Protein AF-A0A016SZM0-F1 (afdb_monomer_lite)

Radius of gyration: 26.2 Å; chains: 1; bounding box: 52×55×82 Å

Foldseek 3Di:
DVVVVVVVVVVVLVVDAPCVVCLVVVCVVCPVVRSVVVVVVVVVVVVVVVVVVVVLQVVVVVVVVVVVVVVVVVVVVPDDDDDDDDDDDDDDDDDDDDDDDDDDDDDDDDDDDDDDPDPDPSDDPLSSQLVSQCPDPDPVSPVCSVVSSVVRVVVVVVVVVVVLVVVLVVVLVVVVVVCCVPPVDPDDSVVSSVVCVVVSVVVVPPPPPVVVRVVSVVSSVVSVVVVVVVVVVVVVVD

Structure (mmCIF, N/CA/C/O backbone):
data_AF-A0A016SZM0-F1
#
_entry.id   AF-A0A016SZM0-F1
#
loop_
_atom_site.group_PDB
_atom_site.id
_atom_site.type_symbol
_atom_site.label_atom_id
_atom_site.label_alt_id
_atom_site.label_comp_id
_atom_site.label_asym_id
_atom_site.label_entity_id
_atom_site.label_seq_id
_atom_site.pdbx_PDB_ins_code
_atom_site.Cartn_x
_atom_site.Cartn_y
_atom_site.Cartn_z
_atom_site.occupancy
_atom_site.B_iso_or_equiv
_atom_site.auth_seq_id
_atom_site.auth_comp_id
_atom_site.auth_asym_id
_atom_site.auth_atom_id
_atom_site.pdbx_PDB_model_num
ATOM 1 N N . MET A 1 1 ? -21.924 21.860 -0.839 1.00 52.62 1 MET A N 1
ATOM 2 C CA . MET A 1 1 ? -21.659 20.800 -1.840 1.00 52.62 1 MET A CA 1
ATOM 3 C C . MET A 1 1 ? -20.209 20.790 -2.340 1.00 52.62 1 MET A C 1
ATOM 5 O O . MET A 1 1 ? -19.621 19.722 -2.401 1.00 52.62 1 MET A O 1
ATOM 9 N N . ILE A 1 2 ? -19.589 21.954 -2.585 1.00 56.53 2 ILE A N 1
ATOM 10 C CA . ILE A 1 2 ? -18.231 22.098 -3.159 1.00 56.53 2 ILE A CA 1
ATOM 11 C C . ILE A 1 2 ? -17.111 21.430 -2.325 1.00 56.53 2 ILE A C 1
ATOM 13 O O . ILE A 1 2 ? -16.201 20.837 -2.890 1.00 56.53 2 ILE A O 1
ATOM 17 N N . ARG A 1 3 ? -17.196 21.420 -0.984 1.00 72.56 3 ARG A N 1
ATOM 18 C CA . ARG A 1 3 ? -16.183 20.786 -0.106 1.00 72.56 3 ARG A CA 1
ATOM 19 C C . ARG A 1 3 ? -16.090 19.258 -0.264 1.00 72.56 3 ARG A C 1
ATOM 21 O O . ARG A 1 3 ? -15.047 18.686 0.035 1.00 72.56 3 ARG A O 1
ATOM 28 N N . SER A 1 4 ? -17.158 18.606 -0.735 1.00 77.50 4 SER A N 1
ATOM 29 C CA . SER A 1 4 ? -17.208 17.144 -0.866 1.00 77.50 4 SER A CA 1
ATOM 30 C C . SER A 1 4 ? -16.345 16.642 -2.022 1.00 77.50 4 SER A C 1
ATOM 32 O O . SER A 1 4 ? -15.670 15.630 -1.875 1.00 77.50 4 SER A O 1
ATOM 34 N N . SER A 1 5 ? -16.313 17.359 -3.149 1.00 78.44 5 SER A N 1
ATOM 35 C CA . SER A 1 5 ? -15.559 16.930 -4.334 1.00 78.44 5 SER A CA 1
ATOM 36 C C . SER A 1 5 ? -14.048 16.941 -4.095 1.00 78.44 5 SER A C 1
ATOM 38 O O . SER A 1 5 ? -13.366 15.998 -4.482 1.00 78.44 5 SER A O 1
ATOM 40 N N . TYR A 1 6 ? -13.524 17.947 -3.385 1.00 80.31 6 TYR A N 1
ATOM 41 C CA . TYR A 1 6 ? -12.102 17.996 -3.017 1.00 80.31 6 TYR A CA 1
ATOM 42 C C . TYR A 1 6 ? -11.708 16.866 -2.061 1.00 80.31 6 TYR A C 1
ATOM 44 O O . TYR A 1 6 ? -10.639 16.282 -2.213 1.00 80.31 6 TYR A O 1
ATOM 52 N N . ALA A 1 7 ? -12.580 16.523 -1.106 1.00 79.06 7 ALA A N 1
ATOM 53 C CA . ALA A 1 7 ? -12.348 15.405 -0.195 1.00 79.06 7 ALA A CA 1
ATOM 54 C C . ALA A 1 7 ? -12.321 14.062 -0.942 1.00 79.06 7 ALA A C 1
ATOM 56 O O . ALA A 1 7 ? -11.439 13.245 -0.692 1.00 79.06 7 ALA A O 1
ATOM 57 N N . LEU A 1 8 ? -13.237 13.861 -1.897 1.00 76.06 8 LEU A N 1
ATOM 58 C CA . LEU A 1 8 ? -13.254 12.669 -2.747 1.00 76.06 8 LEU A CA 1
ATOM 59 C C . LEU A 1 8 ? -12.009 12.583 -3.633 1.00 76.06 8 LEU A C 1
ATOM 61 O O . LEU A 1 8 ? -11.395 11.525 -3.706 1.00 76.06 8 LEU A O 1
ATOM 65 N N . PHE A 1 9 ? -11.591 13.686 -4.256 1.00 79.81 9 PHE A N 1
ATOM 66 C CA . PHE A 1 9 ? -10.389 13.711 -5.091 1.00 79.81 9 PHE A CA 1
ATOM 67 C C . PHE A 1 9 ? -9.124 13.402 -4.281 1.00 79.81 9 PHE A C 1
ATOM 69 O O . PHE A 1 9 ? -8.273 12.626 -4.713 1.00 79.81 9 PHE A O 1
ATOM 76 N N . ASN A 1 10 ? -9.025 13.957 -3.070 1.00 71.31 10 ASN A N 1
ATOM 77 C CA . ASN A 1 10 ? -7.920 13.663 -2.164 1.00 71.31 10 ASN A CA 1
ATOM 78 C C . ASN A 1 10 ? -7.927 12.195 -1.706 1.00 71.31 10 ASN A C 1
ATOM 80 O O . ASN A 1 10 ? -6.876 11.568 -1.627 1.00 71.31 10 ASN A O 1
ATOM 84 N N . LEU A 1 11 ? -9.1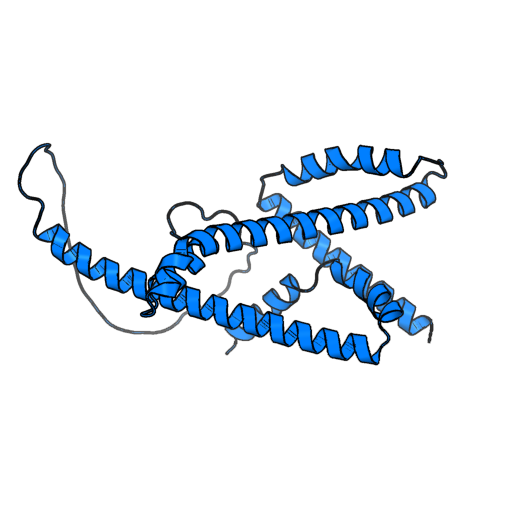10 11.622 -1.469 1.00 71.19 11 LEU A N 1
ATOM 85 C CA . LEU A 1 11 ? -9.263 10.213 -1.109 1.00 71.19 11 LEU A CA 1
ATOM 86 C C . LEU A 1 11 ? -8.888 9.279 -2.268 1.00 71.19 11 LEU A C 1
ATOM 88 O O . LEU A 1 11 ? -8.189 8.295 -2.052 1.00 71.19 11 LEU A O 1
ATOM 92 N N . ILE A 1 12 ? -9.277 9.609 -3.503 1.00 71.69 12 ILE A N 1
ATOM 93 C CA . ILE A 1 12 ? -8.869 8.867 -4.706 1.00 71.69 12 ILE A CA 1
ATOM 94 C C . ILE A 1 12 ? -7.346 8.906 -4.860 1.00 71.69 12 ILE A C 1
ATOM 96 O O . ILE A 1 12 ? -6.728 7.874 -5.115 1.00 71.69 12 ILE A O 1
ATOM 100 N N . LYS A 1 13 ? -6.722 10.069 -4.641 1.00 66.81 13 LYS A N 1
ATOM 101 C CA . LYS A 1 13 ? -5.262 10.211 -4.677 1.00 66.81 13 LYS A CA 1
ATOM 102 C C . LYS A 1 13 ? -4.564 9.381 -3.596 1.00 66.81 13 LYS A C 1
ATOM 104 O O . LYS A 1 13 ? -3.525 8.796 -3.868 1.00 66.81 13 LYS A O 1
ATOM 109 N N . ALA A 1 14 ? -5.146 9.291 -2.402 1.00 66.62 14 ALA A N 1
ATOM 110 C CA . ALA A 1 14 ? -4.630 8.436 -1.335 1.00 66.62 14 ALA A CA 1
ATOM 111 C C . ALA A 1 14 ? -4.758 6.931 -1.654 1.00 66.62 14 ALA A C 1
ATOM 113 O O . ALA A 1 14 ? -3.986 6.130 -1.135 1.00 66.62 14 ALA A O 1
ATOM 114 N N . MET A 1 15 ? -5.718 6.540 -2.501 1.00 72.00 15 MET A N 1
ATOM 115 C CA . MET A 1 15 ? -5.944 5.145 -2.903 1.00 72.00 15 MET A CA 1
ATOM 116 C C . MET A 1 15 ? -5.107 4.729 -4.126 1.00 72.00 15 MET A C 1
ATOM 118 O O . MET A 1 15 ? -4.669 3.582 -4.209 1.00 72.00 15 MET A O 1
ATOM 122 N N . CYS A 1 16 ? -4.858 5.644 -5.069 1.00 71.12 16 CYS A N 1
ATOM 123 C CA . CYS A 1 16 ? -4.033 5.403 -6.258 1.00 71.12 16 CYS A CA 1
ATOM 124 C C . CYS A 1 16 ? -2.535 5.551 -5.944 1.00 71.12 16 CYS A C 1
ATOM 126 O O . CYS A 1 16 ? -1.932 6.590 -6.199 1.00 71.12 16 CYS A O 1
ATOM 128 N N . GLY A 1 17 ? -1.933 4.494 -5.396 1.00 71.94 17 GLY A N 1
ATOM 129 C CA . GLY A 1 17 ? -0.481 4.380 -5.209 1.00 71.94 17 GLY A CA 1
ATOM 130 C C . GLY A 1 17 ? 0.205 3.512 -6.271 1.00 71.94 17 GLY A C 1
ATOM 131 O O . GLY A 1 17 ? -0.422 3.027 -7.212 1.00 71.94 17 GLY A O 1
ATOM 132 N N . VAL A 1 18 ? 1.496 3.224 -6.072 1.00 76.56 18 VAL A N 1
ATOM 133 C CA . VAL A 1 18 ? 2.274 2.320 -6.951 1.00 76.56 18 VAL A CA 1
ATOM 134 C C . VAL A 1 18 ? 1.717 0.887 -7.008 1.00 76.56 18 VAL A C 1
ATOM 136 O O . VAL A 1 18 ? 2.034 0.139 -7.926 1.00 76.56 18 VAL A O 1
ATOM 139 N N . GLY A 1 19 ? 0.812 0.514 -6.094 1.00 77.19 19 GLY A N 1
ATOM 140 C CA . GLY A 1 19 ? 0.085 -0.760 -6.141 1.00 77.19 19 GLY A CA 1
ATOM 141 C C . GLY A 1 19 ? -0.755 -0.959 -7.412 1.00 77.19 19 GLY A C 1
ATOM 142 O O . GLY A 1 19 ? -1.053 -2.097 -7.769 1.00 77.19 19 GLY A O 1
ATOM 143 N N . VAL A 1 20 ? -1.078 0.113 -8.147 1.00 83.69 20 VAL A N 1
ATOM 144 C CA . VAL A 1 20 ? -1.780 0.019 -9.437 1.00 83.69 20 VAL A CA 1
ATOM 145 C C . VAL A 1 20 ? -0.970 -0.770 -10.477 1.00 83.69 20 VAL A C 1
ATOM 147 O O . VAL A 1 20 ? -1.562 -1.439 -11.318 1.00 83.69 20 VAL A O 1
ATOM 150 N N . PHE A 1 21 ? 0.365 -0.794 -10.388 1.00 84.56 21 PHE A N 1
ATOM 151 C CA . PHE A 1 21 ? 1.210 -1.571 -11.307 1.00 84.56 21 PHE A CA 1
ATOM 152 C C . PHE A 1 21 ? 1.137 -3.087 -11.086 1.00 84.56 21 PHE A C 1
ATOM 154 O O . PHE A 1 21 ? 1.446 -3.851 -11.998 1.00 84.56 21 PHE A O 1
ATOM 161 N N . ALA A 1 22 ? 0.674 -3.539 -9.918 1.00 84.69 22 ALA A N 1
ATOM 162 C CA . ALA A 1 22 ? 0.449 -4.957 -9.644 1.00 84.69 22 ALA A CA 1
ATOM 163 C C . ALA A 1 22 ? -0.920 -5.455 -10.155 1.00 84.69 22 ALA A C 1
ATOM 165 O O . ALA A 1 22 ? -1.117 -6.660 -10.326 1.00 84.69 22 ALA A O 1
ATOM 166 N N . LEU A 1 23 ? -1.867 -4.547 -10.437 1.00 87.25 23 LEU A N 1
ATOM 167 C CA . LEU A 1 23 ? -3.224 -4.903 -10.877 1.00 87.25 23 LEU A CA 1
ATOM 168 C C . LEU A 1 23 ? -3.269 -5.698 -12.195 1.00 87.25 23 LEU A C 1
ATOM 170 O O . LEU A 1 23 ? -4.007 -6.682 -12.244 1.00 87.25 23 LEU A O 1
ATOM 174 N N . PRO A 1 24 ? -2.497 -5.363 -13.251 1.00 87.00 24 PRO A N 1
ATOM 175 C CA . PRO A 1 24 ? -2.522 -6.129 -14.497 1.00 87.00 24 PRO A CA 1
ATOM 176 C C . PRO A 1 24 ? -2.077 -7.582 -14.303 1.00 87.00 24 PRO A C 1
ATOM 178 O O . PRO A 1 24 ? -2.669 -8.496 -14.877 1.00 87.00 24 PRO A O 1
ATOM 181 N N . VAL A 1 25 ? -1.070 -7.807 -13.452 1.00 86.56 25 VAL A N 1
ATOM 182 C CA . VAL A 1 25 ? -0.585 -9.153 -13.108 1.00 86.56 25 VAL A CA 1
ATOM 183 C C . VAL A 1 25 ? -1.671 -9.928 -12.361 1.00 86.56 25 VAL A C 1
ATOM 185 O O . VAL A 1 25 ? -1.947 -11.081 -12.694 1.00 86.56 25 VAL A O 1
ATOM 188 N N . ALA A 1 26 ? -2.361 -9.274 -11.423 1.00 88.00 26 ALA A N 1
ATOM 189 C CA . ALA A 1 26 ? -3.473 -9.873 -10.694 1.00 88.00 26 ALA A CA 1
ATOM 190 C C . ALA A 1 26 ? -4.655 -10.233 -11.613 1.00 88.00 26 ALA A C 1
ATOM 192 O O . ALA A 1 26 ? -5.226 -11.316 -11.484 1.00 88.00 26 ALA A O 1
ATOM 193 N N . PHE A 1 27 ? -5.018 -9.375 -12.571 1.00 89.62 27 PHE A N 1
ATOM 194 C CA . PHE A 1 27 ? -6.095 -9.654 -13.532 1.00 89.62 27 PHE A CA 1
ATOM 195 C C . PHE A 1 27 ? -5.732 -10.751 -14.528 1.00 89.62 27 PHE A C 1
ATOM 197 O O . PHE A 1 27 ? -6.589 -11.565 -14.874 1.00 89.62 27 PHE A O 1
ATOM 204 N N . LYS A 1 28 ? -4.458 -10.839 -14.923 1.00 90.81 28 LYS A N 1
ATOM 205 C CA . LYS A 1 28 ? -3.967 -11.941 -15.753 1.00 90.81 28 LYS A CA 1
ATOM 206 C C . LYS A 1 28 ? -4.125 -13.297 -15.055 1.00 90.81 28 LYS A C 1
ATOM 208 O O . LYS A 1 28 ? -4.439 -14.276 -15.722 1.00 90.81 28 LYS A O 1
ATOM 213 N N . GLN A 1 29 ? -3.931 -13.356 -13.737 1.00 92.25 29 GLN A N 1
ATOM 214 C CA . GLN A 1 29 ? -4.011 -14.604 -12.970 1.00 92.25 29 GLN A CA 1
ATOM 215 C C . GLN A 1 29 ? -5.426 -14.933 -12.461 1.00 92.25 29 GLN A C 1
ATOM 217 O O . GLN A 1 29 ? -5.780 -16.104 -12.369 1.00 92.25 29 GLN A O 1
ATOM 222 N N . SER A 1 30 ? -6.241 -13.927 -12.131 1.00 91.81 30 SER A N 1
ATOM 223 C CA . SER A 1 30 ? -7.606 -14.121 -11.605 1.00 91.81 30 SER A CA 1
ATOM 224 C C . SER A 1 30 ? -8.674 -14.292 -12.689 1.00 91.81 30 SER A C 1
ATOM 226 O O . SER A 1 30 ? -9.748 -14.818 -12.406 1.00 91.81 30 SER A O 1
ATOM 228 N N . GLY A 1 31 ? -8.390 -13.879 -13.927 1.00 92.69 31 GLY A N 1
ATOM 229 C CA . GLY A 1 31 ? -9.380 -13.795 -14.996 1.00 92.69 31 GLY A CA 1
ATOM 230 C C . GLY A 1 31 ? -10.245 -12.535 -14.877 1.00 92.69 31 GLY A C 1
ATOM 231 O O . GLY A 1 31 ? -10.550 -12.060 -13.783 1.00 92.69 31 GLY A O 1
ATOM 232 N N . LEU A 1 32 ? -10.663 -11.979 -16.019 1.00 90.62 32 LEU A N 1
ATOM 233 C CA . LEU A 1 32 ? -11.300 -10.656 -16.081 1.00 90.62 32 LEU A CA 1
ATOM 234 C C . LEU A 1 32 ? -12.588 -10.570 -15.249 1.00 90.62 32 LEU A C 1
ATOM 236 O O . LEU A 1 32 ? -12.780 -9.620 -14.495 1.00 90.62 32 LEU A O 1
ATOM 240 N N . TRP A 1 33 ? -13.461 -11.575 -15.364 1.00 93.75 33 TRP A N 1
ATOM 241 C CA . TRP A 1 33 ? -14.771 -11.556 -14.709 1.00 93.75 33 TRP A CA 1
ATOM 242 C C . TRP A 1 33 ? -14.645 -11.635 -13.182 1.00 93.75 33 TRP A C 1
ATOM 244 O O . TRP A 1 33 ? -15.235 -10.830 -12.463 1.00 93.75 33 TRP A O 1
ATOM 254 N N . MET A 1 34 ? -13.805 -12.547 -12.683 1.00 92.69 34 MET A N 1
ATOM 255 C CA . MET A 1 34 ? -13.552 -12.690 -11.247 1.00 92.69 34 MET A CA 1
ATOM 256 C C . MET A 1 34 ? -12.783 -11.494 -10.677 1.00 92.69 34 MET A C 1
ATOM 258 O O . MET A 1 34 ? -13.102 -11.043 -9.579 1.00 92.69 34 MET A O 1
ATOM 262 N N . GLY A 1 35 ? -11.825 -10.936 -11.426 1.00 91.50 35 GLY A N 1
ATOM 263 C CA . GLY A 1 35 ? -11.088 -9.734 -11.033 1.00 91.50 35 GLY A CA 1
ATOM 264 C C . GLY A 1 35 ? -11.991 -8.508 -10.863 1.00 91.50 35 GLY A C 1
ATOM 265 O O . GLY A 1 35 ? -11.890 -7.808 -9.854 1.00 91.50 35 GLY A O 1
ATOM 266 N N . VAL A 1 36 ? -12.924 -8.278 -11.796 1.00 92.50 36 VAL A N 1
ATOM 267 C CA . VAL A 1 36 ? -13.891 -7.166 -11.714 1.00 92.50 36 VAL A CA 1
ATOM 268 C C . VAL A 1 36 ? -14.841 -7.347 -10.528 1.00 92.50 36 VAL A C 1
ATOM 270 O O . VAL A 1 36 ? -15.015 -6.416 -9.740 1.00 92.50 36 VAL A O 1
ATOM 273 N N . VAL A 1 37 ? -15.413 -8.543 -10.349 1.00 94.69 37 VAL A N 1
ATOM 274 C CA . VAL A 1 37 ? -16.314 -8.831 -9.219 1.00 94.69 37 VAL A CA 1
ATOM 275 C C . VAL A 1 37 ? -15.594 -8.652 -7.878 1.00 94.69 37 VAL A C 1
ATOM 277 O O . VAL A 1 37 ? -16.129 -8.011 -6.971 1.00 94.69 37 VAL A O 1
ATOM 280 N N . LEU A 1 38 ? -14.360 -9.152 -7.756 1.00 90.75 38 LEU A N 1
ATOM 281 C CA . LEU A 1 38 ? -13.565 -9.028 -6.534 1.00 90.75 38 LEU A CA 1
ATOM 282 C C . LEU A 1 38 ? -13.175 -7.572 -6.245 1.00 90.75 38 LEU A C 1
ATOM 284 O O . LEU A 1 38 ? -13.243 -7.139 -5.095 1.00 90.75 38 LEU A O 1
ATOM 288 N N . SER A 1 39 ? -12.815 -6.800 -7.274 1.00 89.00 39 SER A N 1
ATOM 289 C CA . SER A 1 39 ? -12.489 -5.376 -7.138 1.00 89.00 39 SER A CA 1
ATOM 290 C C . SER A 1 39 ? -13.686 -4.566 -6.626 1.00 89.00 39 SER A C 1
ATOM 292 O O . SER A 1 39 ? -13.545 -3.791 -5.677 1.00 89.00 39 SER A O 1
ATOM 294 N N . LEU A 1 40 ? -14.883 -4.809 -7.174 1.00 91.50 40 LEU A N 1
ATOM 295 C CA . LEU A 1 40 ? -16.116 -4.177 -6.697 1.00 91.50 40 LEU A CA 1
ATOM 296 C C . LEU A 1 40 ? -16.423 -4.559 -5.242 1.00 91.50 40 LEU A C 1
ATOM 298 O O . LEU A 1 40 ? -16.726 -3.684 -4.427 1.00 91.50 40 LEU A O 1
ATOM 302 N N . ALA A 1 41 ? -16.295 -5.841 -4.891 1.00 93.69 41 ALA A N 1
ATOM 303 C CA . ALA A 1 41 ? -16.523 -6.313 -3.527 1.00 93.69 41 ALA A CA 1
ATOM 304 C C . ALA A 1 41 ? -15.549 -5.670 -2.521 1.00 93.69 41 ALA A C 1
ATOM 306 O O . ALA A 1 41 ? -15.981 -5.161 -1.484 1.00 93.69 41 ALA A O 1
ATOM 307 N N . LEU A 1 42 ? -14.250 -5.623 -2.840 1.00 88.44 42 LEU A N 1
ATOM 308 C CA . LEU A 1 42 ? -13.234 -4.970 -2.007 1.00 88.44 42 LEU A CA 1
ATOM 309 C C . LEU A 1 42 ? -13.507 -3.471 -1.839 1.00 88.44 42 LEU A C 1
ATOM 311 O O . LEU A 1 42 ? -13.364 -2.952 -0.731 1.00 88.44 42 LEU A O 1
ATOM 315 N N . GLY A 1 43 ? -13.964 -2.791 -2.894 1.00 87.75 43 GLY A N 1
ATOM 316 C CA . GLY A 1 43 ? -14.368 -1.385 -2.833 1.00 87.75 43 GLY A CA 1
ATOM 317 C C . GLY A 1 43 ? -15.524 -1.145 -1.856 1.00 87.75 43 GLY A C 1
ATOM 318 O O . GLY A 1 43 ? -15.436 -0.265 -0.995 1.00 87.75 43 GLY A O 1
ATOM 319 N N . VAL A 1 44 ? -16.580 -1.965 -1.924 1.00 91.44 44 VAL A N 1
ATOM 320 C CA . VAL A 1 44 ? -17.726 -1.881 -0.999 1.00 91.44 44 VAL A CA 1
ATOM 321 C C . VAL A 1 44 ? -17.295 -2.161 0.443 1.00 91.44 44 VAL A C 1
ATOM 323 O O . VAL A 1 44 ? -17.671 -1.416 1.351 1.00 91.44 44 VAL A O 1
ATOM 326 N N . VAL A 1 45 ? -16.476 -3.193 0.671 1.00 89.88 45 VAL A N 1
ATOM 327 C CA . VAL A 1 45 ? -15.965 -3.545 2.007 1.00 89.88 45 VAL A CA 1
ATOM 328 C C . VAL A 1 45 ? -15.087 -2.428 2.580 1.00 89.88 45 VAL A C 1
ATOM 330 O O . VAL A 1 45 ? -15.261 -2.051 3.743 1.00 89.88 45 VAL A O 1
ATOM 333 N N . HIS A 1 46 ? -14.191 -1.850 1.774 1.00 84.31 46 HIS A N 1
ATOM 334 C CA . HIS A 1 46 ? -13.331 -0.740 2.188 1.00 84.31 46 HIS A CA 1
ATOM 335 C C . HIS A 1 46 ? -14.155 0.498 2.567 1.00 84.31 46 HIS A C 1
ATOM 337 O O . HIS A 1 46 ? -13.980 1.057 3.654 1.00 84.31 46 HIS A O 1
ATOM 343 N N . ALA A 1 47 ? -15.122 0.880 1.727 1.00 84.69 47 ALA A N 1
ATOM 344 C CA . ALA A 1 47 ? -16.025 1.995 2.005 1.00 84.69 47 ALA A CA 1
ATOM 345 C C . ALA A 1 47 ? -16.862 1.752 3.271 1.00 84.69 47 ALA A C 1
ATOM 347 O O . ALA A 1 47 ? -17.001 2.642 4.115 1.00 84.69 47 ALA A O 1
ATOM 348 N N . HIS A 1 48 ? -17.381 0.534 3.452 1.00 90.69 48 HIS A N 1
ATOM 349 C CA . HIS A 1 48 ? -18.142 0.168 4.643 1.00 90.69 48 HIS A CA 1
ATOM 350 C C . HIS A 1 48 ? -17.293 0.266 5.922 1.00 90.69 48 HIS A C 1
ATOM 352 O O . HIS A 1 48 ? -17.761 0.817 6.925 1.00 90.69 48 HIS A O 1
ATOM 358 N N . SER A 1 49 ? -16.040 -0.203 5.882 1.00 85.75 49 SER A N 1
ATOM 359 C CA . SER A 1 49 ? -15.086 -0.070 6.991 1.00 85.75 49 SER A CA 1
ATOM 360 C C . SER A 1 49 ? -14.854 1.399 7.360 1.00 85.75 49 SER A C 1
ATOM 362 O O . SER A 1 49 ? -15.016 1.785 8.522 1.00 85.75 49 SER A O 1
ATOM 364 N N . MET A 1 50 ? -14.598 2.251 6.363 1.00 84.00 50 MET A N 1
ATOM 365 C CA . MET A 1 50 ? -14.369 3.683 6.577 1.00 84.00 50 MET A CA 1
ATOM 366 C C . MET A 1 50 ? -15.587 4.388 7.184 1.00 84.00 50 MET A C 1
ATOM 368 O O . MET A 1 50 ? -15.451 5.157 8.136 1.00 84.00 50 MET A O 1
ATOM 372 N N . ILE A 1 51 ? -16.802 4.075 6.723 1.00 87.50 51 ILE A N 1
ATOM 373 C CA . ILE A 1 51 ? -18.036 4.649 7.283 1.00 87.50 51 ILE A CA 1
ATOM 374 C C . ILE A 1 51 ? -18.218 4.257 8.758 1.00 87.50 51 ILE A C 1
ATOM 376 O O . ILE A 1 51 ? -18.644 5.085 9.569 1.00 87.50 51 ILE A O 1
ATOM 380 N N . LYS A 1 52 ? -17.922 3.003 9.123 1.00 86.31 52 LYS A N 1
ATOM 381 C CA . LYS A 1 52 ? -18.024 2.522 10.511 1.00 86.31 52 LYS A CA 1
ATOM 382 C C . LYS A 1 52 ? -16.993 3.199 11.414 1.00 86.31 52 LYS A C 1
ATOM 384 O O . LYS A 1 52 ? -17.368 3.673 12.486 1.00 86.31 52 LYS A O 1
ATOM 389 N N . LEU A 1 53 ? -15.742 3.304 10.964 1.00 84.31 53 LEU A N 1
ATOM 390 C CA . LEU A 1 53 ? -14.668 3.966 11.709 1.00 84.31 53 LEU A CA 1
ATOM 391 C C . LEU A 1 53 ? -14.970 5.448 11.952 1.00 84.31 53 LEU A C 1
ATOM 393 O O . LEU A 1 53 ? -14.881 5.910 13.090 1.00 84.31 53 LEU A O 1
ATOM 397 N N . VAL A 1 54 ? -15.415 6.178 10.924 1.00 85.56 54 VAL A N 1
ATOM 398 C CA . VAL A 1 54 ? -15.770 7.601 11.057 1.00 85.56 54 VAL A CA 1
ATOM 399 C C . VAL A 1 54 ? -16.924 7.790 12.042 1.00 85.56 54 VAL A C 1
ATOM 401 O O . VAL A 1 54 ? -16.846 8.654 12.914 1.00 85.56 54 VAL A O 1
ATOM 404 N N . LYS A 1 55 ? -17.970 6.957 11.970 1.00 86.69 55 LYS A N 1
ATOM 405 C CA . LYS A 1 55 ? -19.107 7.034 12.904 1.00 86.69 55 LYS A CA 1
ATOM 406 C C . LYS A 1 55 ? -18.696 6.745 14.347 1.00 86.69 55 LYS A C 1
ATOM 408 O O . LYS A 1 55 ? -19.129 7.464 15.246 1.00 86.69 55 LYS A O 1
ATOM 413 N N . CYS A 1 56 ? -17.858 5.733 14.575 1.00 81.94 56 CYS A N 1
ATOM 414 C CA . CYS A 1 56 ? -17.327 5.429 15.906 1.00 81.94 56 CYS A CA 1
ATOM 415 C C . CYS A 1 56 ? -16.477 6.581 16.451 1.00 81.94 56 CYS A C 1
ATOM 417 O O . CYS A 1 56 ? -16.691 7.003 17.587 1.00 81.94 56 CYS A O 1
ATOM 419 N N . SER A 1 57 ? -15.582 7.132 15.629 1.00 82.94 57 SER A N 1
ATOM 420 C CA . SER A 1 57 ? -14.741 8.273 16.000 1.00 82.94 57 SER A CA 1
ATOM 421 C C . SER A 1 57 ? -15.587 9.490 16.383 1.00 82.94 57 SER A C 1
ATOM 423 O O . SER A 1 57 ? -15.435 10.035 17.473 1.00 82.94 57 SER A O 1
ATOM 425 N N . GLN A 1 58 ? -16.577 9.848 15.559 1.00 86.31 58 GLN A N 1
ATOM 426 C CA . GLN A 1 58 ? -17.487 10.966 15.826 1.00 86.31 58 GLN A CA 1
ATOM 427 C C . GLN A 1 58 ? -18.329 10.765 17.088 1.00 86.31 58 GLN A C 1
ATOM 429 O O . GLN A 1 58 ? -18.498 11.699 17.874 1.00 86.31 58 GLN A O 1
ATOM 434 N N . HIS A 1 59 ? -18.873 9.561 17.290 1.00 83.62 59 HIS A N 1
ATOM 435 C CA . HIS A 1 59 ? -19.648 9.245 18.487 1.00 83.62 59 HIS A CA 1
ATOM 436 C C . HIS A 1 59 ? -18.790 9.400 19.744 1.00 83.62 59 HIS A C 1
ATOM 438 O O . HIS A 1 59 ? -19.230 9.972 20.741 1.00 83.62 59 HIS A O 1
ATOM 444 N N . LEU A 1 60 ? -17.536 8.957 19.671 1.00 79.38 60 LEU A N 1
ATOM 445 C CA . LEU A 1 60 ? -16.628 9.037 20.794 1.00 79.38 60 LEU A CA 1
ATOM 446 C C . LEU A 1 60 ? -16.112 10.453 21.059 1.00 79.38 60 LEU A C 1
ATOM 448 O O . LEU A 1 60 ? -16.013 10.853 22.219 1.00 79.38 60 LEU A O 1
ATOM 452 N N . SER A 1 61 ? -15.863 11.241 20.011 1.00 79.19 61 SER A N 1
ATOM 453 C CA . SER A 1 61 ? -15.557 12.668 20.148 1.00 79.19 61 SER A CA 1
ATOM 454 C C . SER A 1 61 ? -16.698 13.421 20.835 1.00 79.19 61 SER A C 1
ATOM 456 O O . SER A 1 61 ? -16.434 14.216 21.734 1.00 79.19 61 SER A O 1
ATOM 458 N N . LYS A 1 62 ? -17.960 13.129 20.483 1.00 82.56 62 LYS A N 1
ATOM 459 C CA . LYS A 1 62 ? -19.137 13.718 21.146 1.00 82.56 62 LYS A CA 1
ATOM 460 C C . LYS A 1 62 ? -19.256 13.285 22.610 1.00 82.56 62 LYS A C 1
ATOM 462 O O . LYS A 1 62 ? -19.475 14.124 23.477 1.00 82.56 62 LYS A O 1
ATOM 467 N N . LYS A 1 63 ? -19.056 11.995 22.907 1.00 77.25 63 LYS A N 1
ATOM 468 C CA . LYS A 1 63 ? -19.120 11.465 24.280 1.00 77.25 63 LYS A CA 1
ATOM 469 C C . LYS A 1 63 ? -18.050 12.085 25.190 1.00 77.25 63 LYS A C 1
ATOM 471 O O . LYS A 1 63 ? -18.346 12.417 26.334 1.00 77.25 63 LYS A O 1
ATOM 476 N N . LYS A 1 64 ? -16.823 12.274 24.687 1.00 71.25 64 LYS A N 1
ATOM 477 C CA . LYS A 1 64 ? -15.748 12.937 25.444 1.00 71.25 64 LYS A CA 1
ATOM 478 C C . LYS A 1 64 ? -16.073 14.392 25.789 1.00 71.25 64 LYS A C 1
ATOM 480 O O . LYS A 1 64 ? -15.747 14.811 26.891 1.00 71.25 64 LYS A O 1
ATOM 485 N N . GLN A 1 65 ? -16.732 15.128 24.891 1.00 71.25 65 GLN A N 1
ATOM 486 C CA . GLN A 1 65 ? -17.145 16.515 25.145 1.00 71.25 65 GLN A CA 1
ATOM 487 C C . GLN A 1 65 ? -18.207 16.589 26.256 1.00 71.25 65 GLN A C 1
ATOM 489 O O . GLN A 1 65 ? -18.000 17.298 27.233 1.00 71.25 65 GLN A O 1
ATOM 494 N N . CYS A 1 66 ? -19.262 15.764 26.204 1.00 63.38 66 CYS A N 1
ATOM 495 C CA . CYS A 1 66 ? -20.289 15.742 27.261 1.00 63.38 66 CYS A CA 1
ATOM 496 C C . CYS A 1 66 ? -19.770 15.274 28.632 1.00 63.38 66 CYS A C 1
ATOM 498 O O . CYS A 1 66 ? -20.311 15.666 29.661 1.00 63.38 66 CYS A O 1
ATOM 500 N N . SER A 1 67 ? -18.735 14.429 28.673 1.00 60.59 67 SER A N 1
ATOM 501 C CA . SER A 1 67 ? -18.140 13.994 29.944 1.00 60.59 67 SER A CA 1
ATOM 502 C C . SER A 1 67 ? -17.207 15.049 30.560 1.00 60.59 67 SER A C 1
ATOM 504 O O . SER A 1 67 ? -16.958 14.997 31.762 1.00 60.59 67 SER A O 1
ATOM 506 N N . GLY A 1 68 ? -16.693 15.993 29.759 1.00 56.28 68 GLY A N 1
ATOM 507 C CA . GLY A 1 68 ? -15.844 17.101 30.216 1.00 56.28 68 GLY A CA 1
ATOM 508 C C . GLY A 1 68 ? -16.621 18.230 30.901 1.00 56.28 68 GLY A C 1
ATOM 509 O O . GLY A 1 68 ? -16.132 18.801 31.878 1.00 56.28 68 GLY A O 1
ATOM 510 N N . ASP A 1 69 ? -17.858 18.488 30.469 1.00 54.31 69 ASP A N 1
ATOM 511 C CA . ASP A 1 69 ? -18.730 19.492 31.099 1.00 54.31 69 ASP A CA 1
ATOM 512 C C . ASP A 1 69 ? -19.145 19.083 32.525 1.00 54.31 69 ASP A C 1
ATOM 514 O O . ASP A 1 69 ? -19.205 19.922 33.423 1.00 54.31 69 ASP A O 1
ATOM 518 N N . SER A 1 70 ? -19.339 17.781 32.782 1.00 51.12 70 SER A N 1
ATOM 519 C CA . SER A 1 70 ? -19.731 17.290 34.111 1.00 51.12 70 SER A CA 1
ATOM 520 C C . SER A 1 70 ? -18.603 17.351 35.145 1.00 51.12 70 SER A C 1
ATOM 522 O O . SER A 1 70 ? -18.899 17.584 36.308 1.00 51.12 70 SER A O 1
ATOM 524 N N . ASN A 1 71 ? -17.335 17.166 34.752 1.00 47.97 71 ASN A N 1
ATOM 525 C CA . ASN A 1 71 ? -16.193 17.235 35.678 1.00 47.97 71 ASN A CA 1
ATOM 526 C C . ASN A 1 71 ? -15.727 18.677 35.939 1.00 47.97 71 ASN A C 1
ATOM 528 O O . ASN A 1 71 ? -15.136 18.947 36.979 1.00 47.97 71 ASN A O 1
ATOM 532 N N . THR A 1 72 ? -16.022 19.616 35.036 1.00 46.00 72 THR A N 1
ATOM 533 C CA . THR A 1 72 ? -15.751 21.050 35.253 1.00 46.00 72 THR A CA 1
ATOM 534 C C . THR A 1 72 ? -16.715 21.646 36.291 1.00 46.00 72 THR A C 1
ATOM 536 O O . THR A 1 72 ? -16.320 22.475 37.113 1.00 46.00 72 THR A O 1
ATOM 539 N N . PHE A 1 73 ? -17.959 21.155 36.332 1.00 40.25 73 PHE A N 1
ATOM 540 C CA . PHE A 1 73 ? -18.949 21.533 37.346 1.00 40.25 73 PHE A CA 1
ATOM 541 C C . PHE A 1 73 ? -18.605 20.999 38.754 1.00 40.25 73 PHE A C 1
ATOM 543 O O . PHE A 1 73 ? -18.850 21.684 39.746 1.00 40.25 73 PHE A O 1
ATOM 550 N N . THR A 1 74 ? -17.956 19.833 38.858 1.00 39.50 74 THR A N 1
ATOM 551 C CA . THR A 1 74 ? -17.473 19.278 40.140 1.00 39.50 74 THR A CA 1
ATOM 552 C C . THR A 1 74 ? -16.106 19.814 40.576 1.00 39.50 74 THR A C 1
ATOM 554 O O . THR A 1 74 ? -15.854 19.898 41.773 1.00 39.50 74 THR A O 1
ATOM 557 N N . ILE A 1 75 ? -15.220 20.222 39.655 1.00 46.75 75 ILE A N 1
ATOM 558 C CA . ILE A 1 75 ? -13.912 20.803 40.032 1.00 46.75 75 ILE A CA 1
ATOM 559 C C . ILE A 1 75 ? -14.043 22.245 40.545 1.00 46.75 75 ILE A C 1
ATOM 561 O O . ILE A 1 75 ? -13.236 22.670 41.364 1.00 46.75 75 ILE A O 1
ATOM 565 N N . THR A 1 76 ? -15.098 22.979 40.173 1.00 34.91 76 THR A N 1
ATOM 566 C CA . THR A 1 76 ? -15.329 24.337 40.712 1.00 34.91 76 THR A CA 1
ATOM 567 C C . THR A 1 76 ? -15.902 24.311 42.144 1.00 34.91 76 THR A C 1
ATOM 569 O O . THR A 1 76 ? -15.934 25.336 42.814 1.00 34.91 76 THR A O 1
ATOM 572 N N . THR A 1 77 ? -16.328 23.147 42.648 1.00 31.45 77 THR A N 1
ATOM 573 C CA . THR A 1 77 ? -16.911 22.986 43.995 1.00 31.45 77 THR A CA 1
ATOM 574 C C . THR A 1 77 ? -16.055 22.159 44.961 1.00 31.45 77 THR A C 1
ATOM 576 O O . THR A 1 77 ? -16.390 22.082 46.140 1.00 31.45 77 THR A O 1
ATOM 579 N N . ILE A 1 78 ? -14.936 21.576 44.511 1.00 38.50 78 ILE A N 1
ATOM 580 C CA . ILE A 1 78 ? -14.054 20.741 45.344 1.00 38.50 78 ILE A CA 1
ATOM 581 C C . ILE A 1 78 ? -12.585 21.111 45.092 1.00 38.50 78 ILE A C 1
ATOM 583 O O . ILE A 1 78 ? -11.830 20.318 44.541 1.00 38.50 78 ILE A O 1
ATOM 587 N N . ALA A 1 79 ? -12.171 22.325 45.455 1.00 29.02 79 ALA A N 1
ATOM 588 C CA . ALA A 1 79 ? -10.756 22.652 45.665 1.00 29.02 79 ALA A CA 1
ATOM 589 C C . ALA A 1 79 ? -10.600 24.003 46.385 1.00 29.02 79 ALA A C 1
ATOM 591 O O . ALA A 1 79 ? -9.985 24.931 45.869 1.00 29.02 79 ALA A O 1
ATOM 592 N N . GLU A 1 80 ? -11.135 24.104 47.600 1.00 22.86 80 GLU A N 1
ATOM 593 C CA . GLU A 1 80 ? -10.562 24.988 48.614 1.00 22.86 80 GLU A CA 1
ATOM 594 C C . GLU A 1 80 ? -10.268 24.131 49.856 1.00 22.86 80 GLU A C 1
ATOM 596 O O . GLU A 1 80 ? -11.071 23.271 50.219 1.00 22.86 80 GLU A O 1
ATOM 601 N N . SER A 1 81 ? -9.086 24.347 50.447 1.00 21.28 81 SER A N 1
ATOM 602 C CA . SER A 1 81 ? -8.265 23.474 51.315 1.00 21.28 81 SER A CA 1
ATOM 603 C C . SER A 1 81 ? -7.369 22.491 50.526 1.00 21.28 81 SER A C 1
ATOM 605 O O . SER A 1 81 ? -7.844 21.572 49.880 1.00 21.28 81 SER A O 1
ATOM 607 N N . THR A 1 82 ? -6.036 22.598 50.482 1.00 19.50 82 THR A N 1
ATOM 608 C CA . THR A 1 82 ? -5.094 23.429 51.247 1.00 19.50 82 THR A CA 1
ATOM 609 C C . THR A 1 82 ? -3.708 23.356 50.575 1.00 19.50 82 THR A C 1
ATOM 611 O O . THR A 1 82 ? -3.278 22.259 50.237 1.00 19.50 82 THR A O 1
ATOM 614 N N . SER A 1 83 ? -3.012 24.502 50.483 1.00 21.89 83 SER A N 1
ATOM 615 C CA . SER A 1 83 ? -1.545 24.687 50.355 1.00 21.89 83 SER A CA 1
ATOM 616 C C . SER A 1 83 ? -0.860 24.119 49.085 1.00 21.89 83 SER A C 1
ATOM 618 O O . SER A 1 83 ? -0.663 22.919 48.962 1.00 21.89 83 SER A O 1
ATOM 620 N N . SER A 1 84 ? -0.461 24.909 48.079 1.00 23.48 84 SER A N 1
ATOM 621 C CA . SER A 1 84 ? 0.444 26.062 48.179 1.00 23.48 84 SER A CA 1
ATOM 622 C C . SER A 1 84 ? 0.078 27.211 47.215 1.00 23.48 84 SER A C 1
ATOM 624 O O . SER A 1 84 ? -0.014 27.036 46.003 1.00 23.48 84 SER A O 1
ATOM 626 N N . GLU A 1 85 ? -0.095 28.389 47.816 1.00 21.66 85 GLU A N 1
ATOM 627 C CA . GLU A 1 85 ? -0.198 29.771 47.299 1.00 21.66 85 GLU A CA 1
ATOM 628 C C . GLU A 1 85 ? 0.946 30.122 46.306 1.00 21.66 85 GLU A C 1
ATOM 630 O O . GLU A 1 85 ? 2.021 29.540 46.427 1.00 21.66 85 GLU A O 1
ATOM 635 N N . LYS A 1 86 ? 0.884 31.043 45.319 1.00 22.27 86 LYS A N 1
ATOM 636 C CA . LYS A 1 86 ? 0.252 32.384 45.191 1.00 22.27 86 LYS A CA 1
ATOM 637 C C . LYS A 1 86 ? 0.408 32.851 43.706 1.00 22.27 86 LYS A C 1
ATOM 639 O O . LYS A 1 86 ? 1.525 32.797 43.207 1.00 22.27 86 LYS A O 1
ATOM 644 N N . THR A 1 87 ? -0.637 33.087 42.884 1.00 24.06 87 THR A N 1
ATOM 645 C CA . THR A 1 87 ? -1.499 34.307 42.722 1.00 24.06 87 THR A CA 1
ATOM 646 C C . THR A 1 87 ? -0.763 35.499 42.074 1.00 24.06 87 THR A C 1
ATOM 648 O O . THR A 1 87 ? 0.306 35.836 42.555 1.00 24.06 87 THR A O 1
ATOM 651 N N . ARG A 1 88 ? -1.238 36.296 41.095 1.00 23.78 88 ARG A N 1
ATOM 652 C CA . ARG A 1 88 ? -2.399 36.440 40.167 1.00 23.78 88 ARG A CA 1
ATOM 653 C C . ARG A 1 88 ? -2.109 37.715 39.327 1.00 23.78 88 ARG A C 1
ATOM 655 O O . ARG A 1 88 ? -1.383 38.571 39.815 1.00 23.78 88 ARG A O 1
ATOM 662 N N . HIS A 1 89 ? -2.792 37.912 38.191 1.00 20.05 89 HIS A N 1
ATOM 663 C CA . HIS A 1 89 ? -3.659 39.092 37.917 1.00 20.05 89 HIS A CA 1
ATOM 664 C C . HIS A 1 89 ? -4.467 38.831 36.618 1.00 20.05 89 HIS A C 1
ATOM 666 O O . HIS A 1 89 ? -3.856 38.577 35.589 1.00 20.05 89 HIS A O 1
ATOM 672 N N . LEU A 1 90 ? -5.778 38.519 36.703 1.00 21.52 90 LEU A N 1
ATOM 673 C CA . LEU A 1 90 ? -6.981 39.393 36.546 1.00 21.52 90 LEU A CA 1
ATOM 674 C C . LEU A 1 90 ? -7.146 39.958 35.111 1.00 21.52 90 LEU A C 1
ATOM 676 O O . LEU A 1 90 ? -6.178 40.478 34.585 1.00 21.52 90 LEU A O 1
ATOM 680 N N . VAL A 1 91 ? -8.303 40.012 34.431 1.00 22.41 91 VAL A N 1
ATOM 681 C CA . VAL A 1 91 ? -9.719 39.603 34.620 1.00 22.41 91 VAL A CA 1
ATOM 682 C C . VAL A 1 91 ? -10.474 39.945 33.304 1.00 22.41 91 VAL A C 1
ATOM 684 O O . VAL A 1 91 ? -9.911 40.647 32.466 1.00 22.41 91 VAL A O 1
ATOM 687 N N . SER A 1 92 ? -11.746 39.520 33.197 1.00 20.30 92 SER A N 1
ATOM 688 C CA . SER A 1 92 ? -12.813 39.948 32.252 1.00 20.30 92 SER A CA 1
ATOM 689 C C . SER A 1 92 ? -12.797 39.312 30.860 1.00 20.30 92 SER A C 1
ATOM 691 O O . SER A 1 92 ? -11.751 39.131 30.258 1.00 20.30 92 SER A O 1
ATOM 693 N N . ASP A 1 93 ? -13.916 38.954 30.232 1.00 17.97 93 ASP A N 1
ATOM 694 C CA . ASP A 1 93 ? -15.343 38.953 30.577 1.00 17.97 93 ASP A CA 1
ATOM 695 C C . ASP A 1 93 ? -16.042 38.038 29.545 1.00 17.97 93 ASP A C 1
ATOM 697 O O . ASP A 1 93 ? -15.520 37.793 28.456 1.00 17.97 93 ASP A O 1
ATOM 701 N N . SER A 1 94 ? -17.229 37.536 29.863 1.00 23.67 94 SER A N 1
ATOM 702 C CA . SER A 1 94 ? -18.166 36.912 28.898 1.00 23.67 94 SER A CA 1
ATOM 703 C C . SER A 1 94 ? -19.317 37.909 28.619 1.00 23.67 94 SER A C 1
ATOM 705 O O . SER A 1 94 ? -19.318 38.940 29.290 1.00 23.67 94 SER A O 1
ATOM 707 N N . PRO A 1 95 ? -20.357 37.699 27.767 1.00 38.44 95 PRO A N 1
ATOM 708 C CA . PRO A 1 95 ? -20.651 36.707 26.710 1.00 38.44 95 PRO A CA 1
ATOM 709 C C . PRO A 1 95 ? -21.250 37.335 25.404 1.00 38.44 95 PRO A C 1
ATOM 711 O O . PRO A 1 95 ? -21.782 38.438 25.440 1.00 38.44 95 PRO A O 1
ATOM 714 N N . THR A 1 96 ? -21.330 36.627 24.258 1.00 18.62 96 THR A N 1
ATOM 715 C CA . THR A 1 96 ? -22.458 36.811 23.291 1.00 18.62 96 THR A CA 1
ATOM 716 C C . THR A 1 96 ? -22.581 35.689 22.246 1.00 18.62 96 THR A C 1
ATOM 718 O O . THR A 1 96 ? -21.628 35.355 21.547 1.00 18.62 96 THR A O 1
ATOM 721 N N . ARG A 1 97 ? -23.796 35.137 22.097 1.00 23.44 97 ARG A N 1
ATOM 722 C CA . ARG A 1 97 ? -24.271 34.465 20.872 1.00 23.44 97 ARG A CA 1
ATOM 723 C C . ARG A 1 97 ? -24.699 35.543 19.870 1.00 23.44 97 ARG A C 1
ATOM 725 O O . ARG A 1 97 ? -25.511 36.377 20.248 1.00 23.44 97 ARG A O 1
ATOM 732 N N . ASN A 1 98 ? -24.251 35.470 18.616 1.00 17.47 98 ASN A N 1
ATOM 733 C CA . ASN A 1 98 ? -25.121 35.437 17.431 1.00 17.47 98 ASN A CA 1
ATOM 734 C C . ASN A 1 98 ? -24.325 35.355 16.118 1.00 17.47 98 ASN A C 1
ATOM 736 O O . ASN A 1 98 ? -23.179 35.773 16.005 1.00 17.47 98 ASN A O 1
ATOM 740 N N . SER A 1 99 ? -24.998 34.737 15.157 1.00 24.05 99 SER A N 1
ATOM 741 C CA . SER A 1 99 ? -24.742 34.571 13.727 1.00 24.05 99 SER A CA 1
ATOM 742 C C . SER A 1 99 ? -24.400 35.855 12.961 1.00 24.05 99 SER A C 1
ATOM 744 O O . SER A 1 99 ? -25.124 36.825 13.125 1.00 24.05 99 SER A O 1
ATOM 746 N N . GLU A 1 100 ? -23.419 35.814 12.043 1.00 19.25 100 GLU A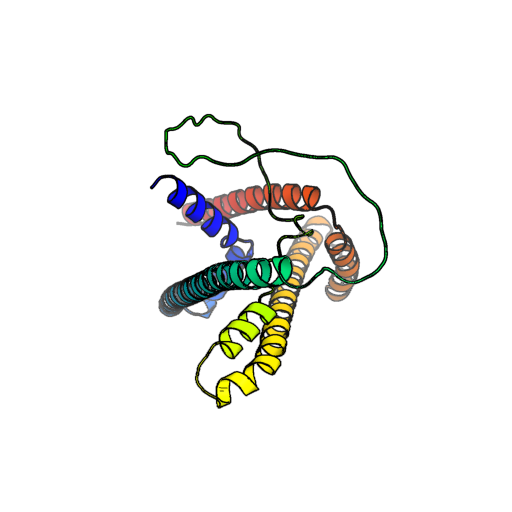 N 1
ATOM 747 C CA . GLU A 1 100 ? -23.612 36.077 10.598 1.00 19.25 100 GLU A CA 1
ATOM 748 C C . GLU A 1 100 ? -22.320 36.018 9.746 1.00 19.25 100 GLU A C 1
ATOM 750 O O . GLU A 1 100 ? -21.256 36.479 10.135 1.00 19.25 100 GLU A O 1
ATOM 755 N N . SER A 1 101 ? -22.493 35.420 8.559 1.00 19.41 101 SER A N 1
ATOM 756 C CA . SER A 1 101 ? -21.971 35.791 7.231 1.00 19.41 101 SER A CA 1
ATOM 757 C C . SER A 1 101 ? -20.465 35.970 6.946 1.00 19.41 101 SER A C 1
ATOM 759 O O . SER A 1 101 ? -19.851 36.974 7.262 1.00 19.41 101 SER A O 1
ATOM 761 N N . ARG A 1 102 ? -19.954 34.991 6.173 1.00 22.23 102 ARG A N 1
ATOM 762 C CA . ARG A 1 102 ? -19.077 35.101 4.982 1.00 22.23 102 ARG A CA 1
ATOM 763 C C . ARG A 1 102 ? -18.073 36.270 4.930 1.00 22.23 102 ARG A C 1
ATOM 765 O O . ARG A 1 102 ? -18.471 37.384 4.637 1.00 22.23 102 ARG A O 1
ATOM 772 N N . ASP A 1 103 ? -16.784 35.926 4.844 1.00 17.94 103 ASP A N 1
ATOM 773 C CA . ASP A 1 103 ? -16.097 36.103 3.558 1.00 17.94 103 ASP A CA 1
ATOM 774 C C . ASP A 1 103 ? -14.958 35.092 3.339 1.00 17.94 103 ASP A C 1
ATOM 776 O O . ASP A 1 103 ? -14.262 34.673 4.263 1.00 17.94 103 ASP A O 1
ATOM 780 N N . CYS A 1 104 ? -14.834 34.636 2.095 1.00 26.16 104 CYS A N 1
ATOM 781 C CA . CYS A 1 104 ? -13.880 33.640 1.615 1.00 26.16 104 CYS A CA 1
ATOM 782 C C . CYS A 1 104 ? -13.046 34.266 0.496 1.00 26.16 104 CYS A C 1
ATOM 784 O O . CYS A 1 104 ? -13.573 34.519 -0.584 1.00 26.16 104 CYS A O 1
ATOM 786 N N . ARG A 1 105 ? -11.730 34.385 0.684 1.00 19.39 105 ARG A N 1
ATOM 787 C CA . ARG A 1 105 ? -10.743 34.382 -0.413 1.00 19.39 105 ARG A CA 1
ATOM 788 C C . ARG A 1 105 ? -9.378 34.026 0.170 1.00 19.39 105 ARG A C 1
ATOM 790 O O . ARG A 1 105 ? -8.911 34.681 1.084 1.00 19.39 105 ARG A O 1
ATOM 797 N N . SER A 1 106 ? -8.873 32.829 -0.115 1.00 22.11 106 SER A N 1
ATOM 798 C CA . SER A 1 106 ? -8.165 32.405 -1.337 1.00 22.11 106 SER A CA 1
ATOM 799 C C . SER A 1 106 ? -6.669 32.638 -1.179 1.00 22.11 106 SER A C 1
ATOM 801 O O . SER A 1 106 ? -6.205 33.770 -1.170 1.00 22.11 106 SER A O 1
ATOM 803 N N . GLY A 1 107 ? -5.936 31.536 -1.059 1.00 20.41 107 GLY A N 1
ATOM 804 C CA . GLY A 1 107 ? -4.498 31.521 -0.831 1.00 20.41 107 GLY A CA 1
ATOM 805 C C . GLY A 1 107 ? -4.002 30.088 -0.735 1.00 20.41 107 GLY A C 1
ATOM 806 O O . GLY A 1 107 ? -3.808 29.545 0.343 1.00 20.41 107 GLY A O 1
ATOM 807 N N . THR A 1 108 ? -3.921 29.473 -1.903 1.00 26.30 108 THR A N 1
ATOM 808 C CA . THR A 1 108 ? -3.165 28.288 -2.306 1.00 26.30 108 THR A CA 1
ATOM 809 C C . THR A 1 108 ? -1.953 27.985 -1.409 1.00 26.30 108 THR A C 1
ATOM 811 O O . THR A 1 108 ? -0.971 28.714 -1.449 1.00 26.30 108 THR A O 1
ATOM 814 N N . ALA A 1 109 ? -1.995 26.890 -0.645 1.00 20.92 109 ALA A N 1
ATOM 815 C CA . ALA A 1 109 ? -0.805 26.229 -0.099 1.00 20.92 109 ALA A CA 1
ATOM 816 C C . ALA A 1 109 ? -1.152 24.826 0.428 1.00 20.92 109 ALA A C 1
ATOM 818 O O . ALA A 1 109 ? -1.891 24.651 1.393 1.00 20.92 109 ALA A O 1
ATOM 819 N N . THR A 1 110 ? -0.643 23.830 -0.288 1.00 22.42 110 THR A N 1
ATOM 820 C CA . THR A 1 110 ? 0.145 22.693 0.202 1.00 22.42 110 THR A CA 1
ATOM 821 C C . THR A 1 110 ? 0.162 22.417 1.713 1.00 22.42 110 THR A C 1
ATOM 823 O O . THR A 1 110 ? 0.644 23.228 2.495 1.00 22.42 110 THR A O 1
ATOM 826 N N . GLY A 1 111 ? -0.198 21.176 2.062 1.00 26.39 111 GLY A N 1
ATOM 827 C CA . GLY A 1 111 ? 0.386 20.423 3.177 1.00 26.39 111 GLY A CA 1
ATOM 828 C C . GLY A 1 111 ? -0.198 20.685 4.565 1.00 26.39 111 GLY A C 1
ATOM 829 O O . GLY A 1 111 ? -0.060 21.772 5.112 1.00 26.39 111 GLY A O 1
ATOM 830 N N . LYS A 1 112 ? -0.782 19.641 5.164 1.00 22.22 112 LYS A N 1
ATOM 831 C CA . LYS A 1 112 ? -0.794 19.391 6.616 1.00 22.22 112 LYS A CA 1
ATOM 832 C C . LYS A 1 112 ? -1.429 18.028 6.877 1.00 22.22 112 LYS A C 1
ATOM 834 O O . LYS A 1 112 ? -2.635 17.947 7.052 1.00 22.22 112 LYS A O 1
ATOM 839 N N . GLU A 1 113 ? -0.617 16.980 6.904 1.00 29.19 113 GLU A N 1
ATOM 840 C CA . GLU A 1 113 ? -0.844 15.876 7.842 1.00 29.19 113 GLU A CA 1
ATOM 841 C C . GLU A 1 113 ? 0.430 15.052 7.983 1.00 29.19 113 GLU A C 1
ATOM 843 O O . GLU A 1 113 ? 0.575 13.975 7.432 1.00 29.19 113 GLU A O 1
ATOM 848 N N . GLU A 1 114 ? 1.385 15.643 8.687 1.00 33.38 114 GLU A N 1
ATOM 849 C CA . GLU A 1 114 ? 2.109 15.010 9.784 1.00 33.38 114 GLU A CA 1
ATOM 850 C C . GLU A 1 114 ? 2.734 16.162 10.604 1.00 33.38 114 GLU A C 1
ATOM 852 O O . GLU A 1 114 ? 3.025 17.226 10.057 1.00 33.38 114 GLU A O 1
ATOM 857 N N . ALA A 1 115 ? 2.887 15.970 11.918 1.00 26.88 115 ALA A N 1
ATOM 858 C CA . ALA A 1 115 ? 3.131 16.973 12.972 1.00 26.88 115 ALA A CA 1
ATOM 859 C C . ALA A 1 115 ? 1.910 17.815 13.401 1.00 26.88 115 ALA A C 1
ATOM 861 O O . ALA A 1 115 ? 1.857 19.038 13.273 1.00 26.88 115 ALA A O 1
ATOM 862 N N . ALA A 1 116 ? 0.959 17.132 14.035 1.00 27.55 116 ALA A N 1
ATOM 863 C CA . ALA A 1 116 ? 0.321 17.650 15.239 1.00 27.55 116 ALA A CA 1
ATOM 864 C C . ALA A 1 116 ? 0.261 16.520 16.274 1.00 27.55 116 ALA A C 1
ATOM 866 O O . ALA A 1 116 ? -0.765 15.874 16.455 1.00 27.55 116 ALA A O 1
ATOM 867 N N . GLU A 1 117 ? 1.381 16.274 16.940 1.00 40.88 117 GLU A N 1
ATOM 868 C CA . GLU A 1 117 ? 1.347 15.799 18.318 1.00 40.88 117 GLU A CA 1
ATOM 869 C C . GLU A 1 117 ? 1.981 16.945 19.099 1.00 40.88 117 GLU A C 1
ATOM 871 O O . GLU A 1 117 ? 3.160 17.224 18.943 1.00 40.88 117 GLU A O 1
ATOM 876 N N . GLU A 1 118 ? 1.158 17.858 19.607 1.00 37.03 118 GLU A N 1
ATOM 877 C CA . GLU A 1 118 ? 0.907 17.889 21.041 1.00 37.03 118 GLU A CA 1
ATOM 878 C C . GLU A 1 118 ? -0.492 18.469 21.332 1.00 37.03 118 GLU A C 1
ATOM 880 O O . GLU A 1 118 ? -0.864 19.546 20.869 1.00 37.03 118 GLU A O 1
ATOM 885 N N . ASN A 1 119 ? -1.281 17.727 22.113 1.00 29.28 119 ASN A N 1
ATOM 886 C CA . ASN A 1 119 ? -2.560 18.127 22.715 1.00 29.28 119 ASN A CA 1
ATOM 887 C C . ASN A 1 119 ? -3.815 18.262 21.829 1.00 29.28 119 ASN A C 1
ATOM 889 O O . ASN A 1 119 ? -4.765 18.977 22.146 1.00 29.28 119 ASN A O 1
ATOM 893 N N . ARG A 1 120 ? -3.929 17.441 20.785 1.00 38.22 120 ARG A N 1
ATOM 894 C CA . ARG A 1 120 ? -5.232 16.829 20.499 1.00 38.22 120 ARG A CA 1
ATOM 895 C C . ARG A 1 120 ? -5.117 15.383 20.906 1.00 38.22 120 ARG A C 1
ATOM 897 O O . ARG A 1 120 ? -4.349 14.647 20.307 1.00 38.22 120 ARG A O 1
ATOM 904 N N . VAL A 1 121 ? -5.882 14.966 21.911 1.00 48.00 121 VAL A N 1
ATOM 905 C CA . VAL A 1 121 ? -6.066 13.547 22.239 1.00 48.00 121 VAL A CA 1
ATOM 906 C C . VAL A 1 121 ? -6.857 12.902 21.090 1.00 48.00 121 VAL A C 1
ATOM 908 O O . VAL A 1 121 ? -8.034 12.563 21.226 1.00 48.00 121 VAL A O 1
ATOM 911 N N . ALA A 1 122 ? -6.226 12.811 19.917 1.00 51.66 122 ALA A N 1
ATOM 912 C CA . ALA A 1 122 ? -6.653 12.006 18.798 1.00 51.66 122 ALA A CA 1
ATOM 913 C C . ALA A 1 122 ? -6.536 10.571 19.284 1.00 51.66 122 ALA A C 1
ATOM 915 O O . ALA A 1 122 ? -5.490 10.086 19.710 1.00 51.66 122 ALA A O 1
ATOM 916 N N . LEU A 1 123 ? -7.683 9.935 19.394 1.00 65.06 123 LEU A N 1
ATOM 917 C CA . LEU A 1 123 ? -7.779 8.695 20.114 1.00 65.06 123 LEU A CA 1
ATOM 918 C C . LEU A 1 123 ? -7.267 7.568 19.206 1.00 65.06 123 LEU A C 1
ATOM 920 O O . LEU A 1 123 ? -7.901 7.264 18.200 1.00 65.06 123 LEU A O 1
ATOM 924 N N . ASN A 1 124 ? -6.110 6.990 19.553 1.00 83.38 124 ASN A N 1
ATOM 925 C CA . ASN A 1 124 ? -5.478 5.874 18.834 1.00 83.38 124 ASN A CA 1
ATOM 926 C C . ASN A 1 124 ? -6.490 4.775 18.465 1.00 83.38 124 ASN A C 1
ATOM 928 O O . ASN A 1 124 ? -7.365 4.465 19.274 1.00 83.38 124 ASN A O 1
ATOM 932 N N . TYR A 1 125 ? -6.345 4.137 17.296 1.00 84.00 125 TYR A N 1
ATOM 933 C CA . TYR A 1 125 ? -7.289 3.117 16.803 1.00 84.00 125 TYR A CA 1
ATOM 934 C C . TYR A 1 125 ? -7.561 1.998 17.824 1.00 84.00 125 TYR A C 1
ATOM 936 O O . TYR A 1 125 ? -8.718 1.640 18.046 1.00 84.00 125 TYR A O 1
ATOM 944 N N . GLY A 1 126 ? -6.530 1.506 18.521 1.00 88.81 126 GLY A N 1
ATOM 945 C CA . GLY A 1 126 ? -6.699 0.525 19.597 1.00 88.81 126 GLY A CA 1
ATOM 946 C C . GLY A 1 126 ? -7.480 1.061 20.802 1.00 88.81 126 GLY A C 1
ATOM 947 O O . GLY A 1 126 ? -8.346 0.366 21.328 1.00 88.81 126 GLY A O 1
ATOM 948 N N . ASN A 1 127 ? -7.245 2.315 21.202 1.00 86.75 127 ASN A N 1
ATOM 949 C CA . ASN A 1 127 ? -8.015 2.968 22.268 1.00 86.75 127 ASN A CA 1
ATOM 950 C C . ASN A 1 127 ? -9.464 3.239 21.821 1.00 86.75 127 ASN A C 1
ATOM 952 O O . ASN A 1 127 ? -10.374 3.233 22.646 1.00 86.75 127 ASN A O 1
ATOM 956 N N . MET A 1 128 ? -9.688 3.466 20.520 1.00 85.56 128 MET A N 1
ATOM 957 C CA . MET A 1 128 ? -11.015 3.713 19.937 1.00 85.56 128 MET A CA 1
ATOM 958 C C . MET A 1 128 ? -11.841 2.453 19.978 1.00 85.56 128 MET A C 1
ATOM 960 O O . MET A 1 128 ? -13.003 2.494 20.377 1.00 85.56 128 MET A O 1
ATOM 964 N N . ALA A 1 129 ? -11.214 1.336 19.624 1.00 87.19 129 ALA A N 1
ATOM 965 C CA . ALA A 1 129 ? -11.815 0.034 19.771 1.00 87.19 129 ALA A CA 1
ATOM 966 C C . ALA A 1 129 ? -12.110 -0.255 21.252 1.00 87.19 129 ALA A C 1
ATOM 968 O O . ALA A 1 129 ? -13.264 -0.512 21.581 1.00 87.19 129 ALA A O 1
ATOM 969 N N . GLU A 1 130 ? -11.131 -0.127 22.156 1.00 88.69 130 GLU A N 1
ATOM 970 C CA . GLU A 1 130 ? -11.323 -0.373 23.598 1.00 88.69 130 GLU A CA 1
ATOM 971 C C . GLU A 1 130 ? -12.552 0.357 24.157 1.00 88.69 130 GLU A C 1
ATOM 973 O O . GLU A 1 130 ? -13.443 -0.265 24.736 1.00 88.69 130 GLU A O 1
ATOM 978 N N . GLU A 1 131 ? -12.644 1.664 23.919 1.00 84.88 131 GLU A N 1
ATOM 979 C CA . GLU A 1 131 ? -13.718 2.507 24.442 1.00 84.88 131 GLU A CA 1
ATOM 980 C C . GLU A 1 131 ? -15.074 2.224 23.760 1.00 84.88 131 GLU A C 1
ATOM 982 O O . GLU A 1 131 ? -16.128 2.251 24.409 1.00 84.88 131 GLU A O 1
ATOM 987 N N . ALA A 1 132 ? -15.077 1.876 22.468 1.00 84.81 132 ALA A N 1
ATOM 988 C CA . ALA A 1 132 ? -16.283 1.440 21.759 1.00 84.81 132 ALA A CA 1
ATOM 989 C C . ALA A 1 132 ? -16.826 0.101 22.297 1.00 84.81 132 ALA A C 1
ATOM 991 O O . ALA A 1 132 ? -18.040 -0.100 22.360 1.00 84.81 132 ALA A O 1
ATOM 992 N N . PHE A 1 133 ? -15.949 -0.809 22.727 1.00 84.31 133 PHE A N 1
ATOM 993 C CA . PHE A 1 13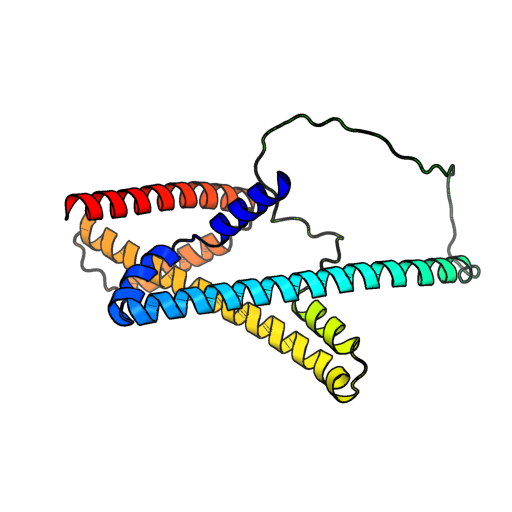3 ? -16.348 -2.076 23.348 1.00 84.31 133 PHE A CA 1
ATOM 994 C C . PHE A 1 133 ? -16.725 -1.909 24.828 1.00 84.31 133 PHE A C 1
ATOM 996 O O . PHE A 1 133 ? -17.664 -2.558 25.296 1.00 84.31 133 PHE A O 1
ATOM 1003 N N . ALA A 1 134 ? -16.072 -0.994 25.552 1.00 82.94 134 ALA A N 1
ATOM 1004 C CA . ALA A 1 134 ? -16.372 -0.686 26.951 1.00 82.94 134 ALA A CA 1
ATOM 1005 C C . ALA A 1 134 ? -17.739 -0.002 27.144 1.00 82.94 134 ALA A C 1
ATOM 1007 O O . ALA A 1 134 ? -18.384 -0.185 28.178 1.00 82.94 134 ALA A O 1
ATOM 1008 N N . THR A 1 135 ? -18.210 0.747 26.142 1.00 78.00 135 THR A N 1
ATOM 1009 C CA . THR A 1 135 ? -19.504 1.454 26.169 1.00 78.00 135 THR A CA 1
ATOM 1010 C C . THR A 1 135 ? -20.725 0.567 25.921 1.00 78.00 135 THR A C 1
ATOM 1012 O O . THR A 1 135 ? -21.856 1.014 26.124 1.00 78.00 135 THR A O 1
ATOM 1015 N N . ARG A 1 136 ? -20.552 -0.696 25.509 1.00 78.88 136 ARG A N 1
ATOM 1016 C CA . ARG A 1 136 ? -21.678 -1.575 25.156 1.00 78.88 136 ARG A CA 1
ATOM 1017 C C . ARG A 1 136 ? -22.288 -2.252 26.399 1.00 78.88 136 ARG A C 1
ATOM 1019 O O . ARG A 1 136 ? -21.570 -2.756 27.256 1.00 78.88 136 ARG A O 1
ATOM 1026 N N . LYS A 1 137 ? -23.631 -2.312 26.483 1.00 65.56 137 LYS A N 1
ATOM 1027 C CA . LYS A 1 137 ? -24.397 -2.879 27.628 1.00 65.56 137 LYS A CA 1
ATOM 1028 C C . LYS A 1 137 ? -24.144 -4.374 27.902 1.00 65.56 137 LYS A C 1
ATOM 1030 O O . LYS A 1 137 ? -24.398 -4.841 29.008 1.00 65.56 137 LYS A O 1
ATOM 1035 N N . THR A 1 138 ? -23.663 -5.140 26.924 1.00 77.69 138 THR A N 1
ATOM 1036 C CA . THR A 1 138 ? -23.432 -6.588 27.060 1.00 77.69 138 THR A CA 1
ATOM 1037 C C . THR A 1 138 ? -22.202 -6.881 27.933 1.00 77.69 138 THR A C 1
ATOM 1039 O O . THR A 1 138 ? -21.082 -6.534 27.564 1.00 77.69 138 THR A O 1
ATOM 1042 N N . GLN A 1 139 ? -22.397 -7.584 29.056 1.00 72.38 139 GLN A N 1
ATOM 1043 C CA . GLN A 1 139 ? -21.356 -7.930 30.045 1.00 72.38 139 GLN A CA 1
ATOM 1044 C C . GLN A 1 139 ? -20.135 -8.652 29.444 1.00 72.38 139 GLN A C 1
ATOM 1046 O O . GLN A 1 139 ? -18.997 -8.349 29.798 1.00 72.38 139 GLN A O 1
ATOM 1051 N N . TRP A 1 140 ? -20.354 -9.565 28.494 1.00 78.12 140 TRP A N 1
ATOM 1052 C CA . TRP A 1 140 ? -19.274 -10.315 27.842 1.00 78.12 140 TRP A CA 1
ATOM 1053 C C . TRP A 1 140 ? -18.365 -9.418 26.992 1.00 78.12 140 TRP A C 1
ATOM 1055 O O . TRP A 1 140 ? -17.149 -9.563 27.006 1.00 78.12 140 TRP A O 1
ATOM 1065 N N . LEU A 1 141 ? -18.937 -8.419 26.316 1.00 76.62 141 LEU A N 1
ATOM 1066 C CA . LEU A 1 141 ? -18.177 -7.527 25.440 1.00 76.62 141 LEU A CA 1
ATOM 1067 C C . LEU A 1 141 ? -17.297 -6.535 26.205 1.00 76.62 141 LEU A C 1
ATOM 1069 O O . LEU A 1 141 ? -16.232 -6.167 25.718 1.00 76.62 141 LEU A O 1
ATOM 1073 N N . ARG A 1 142 ? -17.697 -6.157 27.425 1.00 73.44 142 ARG A N 1
ATOM 1074 C CA . ARG A 1 142 ? -16.866 -5.327 28.309 1.00 73.44 142 ARG A CA 1
ATOM 1075 C C . ARG A 1 142 ? -15.603 -6.059 28.764 1.00 73.44 142 ARG A C 1
ATOM 1077 O O . ARG A 1 142 ? -14.561 -5.425 28.887 1.00 73.44 142 ARG A O 1
ATOM 1084 N N . LYS A 1 143 ? -15.663 -7.385 28.955 1.00 80.94 143 LYS A N 1
ATOM 1085 C CA . LYS A 1 143 ? -14.470 -8.200 29.256 1.00 80.94 143 LYS A CA 1
ATOM 1086 C C . LYS A 1 143 ? -13.505 -8.280 28.067 1.00 80.94 143 LYS A C 1
ATOM 1088 O O . LYS A 1 143 ? -12.299 -8.359 28.271 1.00 80.94 143 LYS A O 1
ATOM 1093 N N . VAL A 1 144 ? -14.024 -8.195 26.841 1.00 85.56 144 VAL A N 1
ATOM 1094 C CA . VAL A 1 144 ? -13.234 -8.265 25.599 1.00 85.56 144 VAL A CA 1
ATOM 1095 C C . VAL A 1 144 ? -12.612 -6.908 25.213 1.00 85.56 144 VAL A C 1
ATOM 1097 O O . VAL A 1 144 ? -11.740 -6.855 24.356 1.00 85.56 144 VAL A O 1
ATOM 1100 N N . ALA A 1 145 ? -12.959 -5.801 25.879 1.00 81.50 145 ALA A N 1
ATOM 1101 C CA . ALA A 1 145 ? -12.452 -4.469 25.522 1.00 81.50 145 ALA A CA 1
ATOM 1102 C C . ALA A 1 145 ? -10.909 -4.365 25.528 1.00 81.50 145 ALA A C 1
ATOM 1104 O O . ALA A 1 145 ? -10.321 -3.837 24.583 1.00 81.50 145 ALA A O 1
ATOM 1105 N N . LYS A 1 146 ? -10.247 -4.926 26.551 1.00 83.62 146 LYS A N 1
ATOM 1106 C CA . LYS A 1 146 ? -8.778 -4.908 26.676 1.00 83.62 146 LYS A CA 1
ATOM 1107 C C . LYS A 1 146 ? -8.050 -5.738 25.608 1.00 83.62 146 LYS A C 1
ATOM 1109 O O . LYS A 1 146 ? -7.152 -5.183 24.972 1.00 83.62 146 LYS A O 1
ATOM 1114 N N . PRO A 1 147 ? -8.399 -7.021 25.357 1.00 89.81 147 PRO A N 1
ATOM 1115 C CA . PRO A 1 147 ? -7.752 -7.776 24.285 1.00 89.81 147 PRO A CA 1
ATOM 1116 C C . PRO A 1 147 ? -8.013 -7.173 22.899 1.00 89.81 147 PRO A C 1
ATOM 1118 O O . PRO A 1 147 ? -7.123 -7.226 22.053 1.00 89.81 147 PRO A O 1
ATOM 1121 N N . THR A 1 148 ? -9.159 -6.520 22.665 1.00 88.50 148 THR A N 1
ATOM 1122 C CA . THR A 1 148 ? -9.423 -5.858 21.377 1.00 88.50 148 THR A CA 1
ATOM 1123 C C . THR A 1 148 ? -8.420 -4.751 21.067 1.00 88.50 148 THR A C 1
ATOM 1125 O O . THR A 1 148 ? -7.977 -4.640 19.927 1.00 88.50 148 THR A O 1
ATOM 1128 N N . LYS A 1 149 ? -8.014 -3.946 22.053 1.00 88.81 149 LYS A N 1
ATOM 1129 C CA . LYS A 1 149 ? -6.985 -2.917 21.842 1.00 88.81 149 LYS A CA 1
ATOM 1130 C C . LYS A 1 149 ? -5.673 -3.507 21.349 1.00 88.81 149 LYS A C 1
ATOM 1132 O O . LYS A 1 149 ? -5.090 -2.993 20.396 1.00 88.81 149 LYS A O 1
ATOM 1137 N N . PHE A 1 150 ? -5.225 -4.576 22.003 1.00 91.31 150 PHE A N 1
ATOM 1138 C CA . PHE A 1 150 ? -4.001 -5.267 21.620 1.00 91.31 150 PHE A CA 1
ATOM 1139 C C . PHE A 1 150 ? -4.132 -5.869 20.219 1.00 91.31 150 PHE A C 1
ATOM 1141 O O . PHE A 1 150 ? -3.268 -5.638 19.380 1.00 91.31 150 PHE A O 1
ATOM 1148 N N . ALA A 1 151 ? -5.247 -6.545 19.932 1.00 92.56 151 ALA A N 1
ATOM 1149 C CA . ALA A 1 151 ? -5.513 -7.135 18.624 1.00 92.56 151 ALA A CA 1
ATOM 1150 C C . ALA A 1 151 ? -5.544 -6.090 17.495 1.00 92.56 151 ALA A C 1
ATOM 1152 O O . ALA A 1 151 ? -4.947 -6.312 16.445 1.00 92.56 151 ALA A O 1
ATOM 1153 N N . VAL A 1 152 ? -6.190 -4.936 17.707 1.00 91.31 152 VAL A N 1
ATOM 1154 C CA . VAL A 1 152 ? -6.249 -3.850 16.714 1.00 91.31 152 VAL A CA 1
ATOM 1155 C C . VAL A 1 152 ? -4.867 -3.258 16.472 1.00 91.31 152 VAL A C 1
ATOM 1157 O O . VAL A 1 152 ? -4.464 -3.136 15.321 1.00 91.31 152 VAL A O 1
ATOM 1160 N N . ASN A 1 153 ? -4.115 -2.937 17.527 1.00 90.31 153 ASN A N 1
ATOM 1161 C CA . ASN A 1 153 ? -2.765 -2.398 17.364 1.00 90.31 153 ASN A CA 1
ATOM 1162 C C . ASN A 1 153 ? -1.831 -3.407 16.678 1.00 90.31 153 ASN A C 1
ATOM 1164 O O . ASN A 1 153 ? -1.077 -3.024 15.788 1.00 90.31 153 ASN A O 1
ATOM 1168 N N . LEU A 1 154 ? -1.921 -4.694 17.026 1.00 93.38 154 LEU A N 1
ATOM 1169 C CA . LEU A 1 154 ? -1.146 -5.755 16.382 1.00 93.38 154 LEU A CA 1
ATOM 1170 C C . LEU A 1 154 ? -1.520 -5.915 14.902 1.00 93.38 154 LEU A C 1
ATOM 1172 O O . LEU A 1 154 ? -0.640 -6.057 14.059 1.00 93.38 154 LEU A O 1
ATOM 1176 N N . CYS A 1 155 ? -2.811 -5.840 14.574 1.00 90.62 155 CYS A N 1
ATOM 1177 C CA . CYS A 1 155 ? -3.293 -5.890 13.196 1.00 90.62 155 CYS A CA 1
ATOM 1178 C C . CYS A 1 155 ? -2.802 -4.686 12.382 1.00 90.62 155 CYS A C 1
ATOM 1180 O O . CYS A 1 155 ? -2.299 -4.869 11.279 1.00 90.62 155 CYS A O 1
ATOM 1182 N N . VAL A 1 156 ? -2.877 -3.470 12.933 1.00 89.12 156 VAL A N 1
ATOM 1183 C CA . VAL A 1 156 ? -2.390 -2.251 12.267 1.00 89.12 156 VAL A CA 1
ATOM 1184 C C . VAL A 1 156 ? -0.881 -2.325 12.014 1.00 89.12 156 VAL A C 1
ATOM 1186 O O . VAL A 1 156 ? -0.439 -2.028 10.907 1.00 89.12 156 VAL A O 1
ATOM 1189 N N . ILE A 1 157 ? -0.093 -2.784 12.993 1.00 89.12 157 ILE A N 1
ATOM 1190 C CA . ILE A 1 157 ? 1.356 -2.983 12.823 1.00 89.12 157 ILE A CA 1
ATOM 1191 C C . ILE A 1 157 ? 1.638 -4.062 11.771 1.00 89.12 157 ILE A C 1
ATOM 1193 O O . ILE A 1 157 ? 2.476 -3.858 10.896 1.00 89.12 157 ILE A O 1
ATOM 1197 N N . GLY A 1 158 ? 0.922 -5.189 11.813 1.00 90.44 158 GLY A N 1
ATOM 1198 C CA . GLY A 1 158 ? 1.072 -6.270 10.839 1.00 90.44 158 GLY A CA 1
ATOM 1199 C C . GLY A 1 158 ? 0.741 -5.830 9.411 1.00 90.44 158 GLY A C 1
ATOM 1200 O O . GLY A 1 158 ? 1.491 -6.135 8.486 1.00 90.44 158 GLY A O 1
ATOM 1201 N N . LEU A 1 159 ? -0.330 -5.051 9.232 1.00 84.69 159 LEU A N 1
ATOM 1202 C CA . LEU A 1 159 ? -0.694 -4.465 7.941 1.00 84.69 159 LEU A CA 1
ATOM 1203 C C . LEU A 1 159 ? 0.385 -3.495 7.441 1.00 84.69 159 LEU A C 1
ATOM 1205 O O . LEU A 1 159 ? 0.745 -3.553 6.268 1.00 84.69 159 LEU A O 1
ATOM 1209 N N . GLN A 1 160 ? 0.949 -2.655 8.315 1.00 83.31 160 GLN A N 1
ATOM 1210 C CA . GLN A 1 160 ? 2.016 -1.726 7.937 1.00 83.31 160 GLN A CA 1
ATOM 1211 C C . GLN A 1 160 ? 3.304 -2.459 7.541 1.00 83.31 160 GLN A C 1
ATOM 1213 O O . GLN A 1 160 ? 3.896 -2.136 6.515 1.00 83.31 160 GLN A O 1
ATOM 1218 N N . LEU A 1 161 ? 3.721 -3.473 8.307 1.00 85.69 161 LEU A N 1
ATOM 1219 C CA . LEU A 1 161 ? 4.883 -4.300 7.966 1.00 85.69 161 LEU A CA 1
ATOM 1220 C C . LEU A 1 161 ? 4.675 -5.059 6.648 1.00 85.69 161 LEU A C 1
ATOM 1222 O O . LEU A 1 161 ? 5.599 -5.152 5.835 1.00 85.69 161 LEU A O 1
ATOM 1226 N N . GLY A 1 162 ? 3.457 -5.547 6.400 1.00 89.31 162 GLY A N 1
ATOM 1227 C CA . GLY A 1 162 ? 3.080 -6.162 5.128 1.00 89.31 162 GLY A CA 1
ATOM 1228 C C . GLY A 1 162 ? 3.211 -5.192 3.952 1.00 89.31 162 GLY A C 1
ATOM 1229 O O . GLY A 1 162 ? 3.872 -5.502 2.965 1.00 89.31 162 GLY A O 1
ATOM 1230 N N . MET A 1 163 ? 2.657 -3.984 4.076 1.00 83.69 163 MET A N 1
ATOM 1231 C CA . MET A 1 163 ? 2.766 -2.960 3.030 1.00 83.69 163 MET A CA 1
ATOM 1232 C C . MET A 1 163 ? 4.225 -2.542 2.793 1.00 83.69 163 MET A C 1
ATOM 1234 O O . MET A 1 163 ? 4.668 -2.489 1.648 1.00 83.69 163 MET A O 1
ATOM 1238 N N . CYS A 1 164 ? 4.999 -2.300 3.857 1.00 85.06 164 CYS A N 1
ATOM 1239 C CA . CYS A 1 164 ? 6.409 -1.915 3.750 1.00 85.06 164 CYS A CA 1
ATOM 1240 C C . CYS A 1 164 ? 7.261 -2.988 3.058 1.00 85.06 164 CYS A C 1
ATOM 1242 O O . CYS A 1 164 ? 8.084 -2.660 2.205 1.00 85.06 164 CYS A O 1
ATOM 1244 N N . SER A 1 165 ? 7.057 -4.264 3.395 1.00 88.38 165 SER A N 1
ATOM 1245 C CA . SER A 1 165 ? 7.800 -5.369 2.777 1.00 88.38 165 SER A CA 1
ATOM 1246 C C . SER A 1 165 ? 7.430 -5.573 1.306 1.00 88.38 165 SER A C 1
ATOM 1248 O O . SER A 1 165 ? 8.324 -5.745 0.480 1.00 88.38 165 SER A O 1
ATOM 1250 N N . ALA A 1 166 ? 6.147 -5.468 0.948 1.00 87.81 166 ALA A N 1
ATOM 1251 C CA . ALA A 1 166 ? 5.708 -5.542 -0.445 1.00 87.81 166 ALA A CA 1
ATOM 1252 C C . ALA A 1 166 ? 6.290 -4.401 -1.300 1.00 87.81 166 ALA A C 1
ATOM 1254 O O . ALA A 1 166 ? 6.776 -4.650 -2.404 1.00 87.81 166 ALA A O 1
ATOM 1255 N N . PHE A 1 167 ? 6.303 -3.164 -0.785 1.00 86.00 167 PHE A N 1
ATOM 1256 C CA . PHE A 1 167 ? 6.936 -2.038 -1.483 1.00 86.00 167 PHE A CA 1
ATOM 1257 C C . PHE A 1 167 ? 8.440 -2.230 -1.645 1.00 86.00 167 PHE A C 1
ATOM 1259 O O . PHE A 1 167 ? 8.977 -1.923 -2.705 1.00 86.00 167 PHE A O 1
ATOM 1266 N N . TYR A 1 168 ? 9.118 -2.752 -0.625 1.00 88.56 168 TYR A N 1
ATOM 1267 C CA . TYR A 1 168 ? 10.545 -3.034 -0.710 1.00 88.56 168 TYR A CA 1
ATOM 1268 C C . TYR A 1 168 ? 10.860 -4.067 -1.801 1.00 88.56 168 TYR A C 1
ATOM 1270 O O . TYR A 1 168 ? 11.724 -3.806 -2.633 1.00 88.56 168 TYR A O 1
ATOM 1278 N N . ILE A 1 169 ? 10.129 -5.188 -1.858 1.00 88.81 169 ILE A N 1
ATOM 1279 C CA . ILE A 1 169 ? 10.319 -6.209 -2.906 1.00 88.81 169 ILE A CA 1
ATOM 1280 C C . ILE A 1 169 ? 10.104 -5.596 -4.294 1.00 88.81 169 ILE A C 1
ATOM 1282 O O . ILE A 1 169 ? 10.948 -5.752 -5.170 1.00 88.81 169 ILE A O 1
ATOM 1286 N N . PHE A 1 170 ? 9.029 -4.822 -4.465 1.00 87.25 170 PHE A N 1
ATOM 1287 C CA . PHE A 1 170 ? 8.736 -4.128 -5.719 1.00 87.25 170 PHE A CA 1
ATOM 1288 C C . PHE A 1 170 ? 9.869 -3.183 -6.150 1.00 87.25 170 PHE A C 1
ATOM 1290 O O . PHE A 1 170 ? 10.272 -3.179 -7.312 1.00 87.25 170 PHE A O 1
ATOM 1297 N N . VAL A 1 171 ? 10.416 -2.397 -5.217 1.00 86.75 171 VAL A N 1
ATOM 1298 C CA . VAL A 1 171 ? 11.553 -1.504 -5.491 1.00 86.75 171 VAL A CA 1
ATOM 1299 C C . VAL A 1 171 ? 12.788 -2.307 -5.887 1.00 86.75 171 VAL A C 1
ATOM 1301 O O . VAL A 1 171 ? 13.433 -1.964 -6.873 1.00 86.75 171 VAL A O 1
ATOM 1304 N N . VAL A 1 172 ? 13.112 -3.376 -5.157 1.00 88.69 172 VAL A N 1
ATOM 1305 C CA . VAL A 1 172 ? 14.282 -4.211 -5.451 1.00 88.69 172 VAL A CA 1
ATOM 1306 C C . VAL A 1 172 ? 14.176 -4.861 -6.829 1.00 88.69 172 VAL A C 1
ATOM 1308 O O . VAL A 1 172 ? 15.147 -4.822 -7.581 1.00 88.69 172 VAL A O 1
ATOM 1311 N N . ASP A 1 173 ? 13.012 -5.395 -7.195 1.00 87.31 173 ASP A N 1
ATOM 1312 C CA . ASP A 1 173 ? 12.810 -6.027 -8.503 1.00 87.31 173 ASP A CA 1
ATOM 1313 C C . ASP A 1 173 ? 13.008 -5.027 -9.651 1.00 87.31 173 ASP A C 1
ATOM 1315 O O . ASP A 1 173 ? 13.672 -5.336 -10.644 1.00 87.31 173 ASP A O 1
ATOM 1319 N N . HIS A 1 174 ? 12.499 -3.802 -9.506 1.00 87.38 174 HIS A N 1
ATOM 1320 C CA . HIS A 1 174 ? 12.693 -2.754 -10.509 1.00 87.38 174 HIS A CA 1
ATOM 1321 C C . HIS A 1 174 ? 14.122 -2.213 -10.552 1.00 87.38 174 HIS A C 1
ATOM 1323 O O . HIS A 1 174 ? 14.633 -1.927 -11.636 1.00 87.38 174 HIS A O 1
ATOM 1329 N N . VAL A 1 175 ? 14.790 -2.095 -9.401 1.00 87.62 175 VAL A N 1
ATOM 1330 C CA . VAL A 1 175 ? 16.199 -1.683 -9.355 1.00 87.62 175 VAL A CA 1
ATOM 1331 C C . VAL A 1 175 ? 17.111 -2.774 -9.931 1.00 87.62 175 VAL A C 1
ATOM 1333 O O . VAL A 1 175 ? 18.080 -2.460 -10.613 1.00 87.62 175 VAL A O 1
ATOM 1336 N N . SER A 1 176 ? 16.791 -4.054 -9.739 1.00 86.69 176 SER A N 1
ATOM 1337 C CA . SER A 1 176 ? 17.513 -5.141 -10.411 1.00 86.69 176 SER A CA 1
ATOM 1338 C C . SER A 1 176 ? 17.378 -5.016 -11.925 1.00 86.69 176 SER A C 1
ATOM 1340 O O . SER A 1 176 ? 18.384 -4.958 -12.619 1.00 86.69 176 SER A O 1
ATOM 1342 N N . GLN A 1 177 ? 16.150 -4.853 -12.430 1.00 87.75 177 GLN A N 1
ATOM 1343 C CA . GLN A 1 177 ? 15.902 -4.710 -13.868 1.00 87.75 177 GLN A CA 1
ATOM 1344 C C . GLN A 1 177 ? 16.647 -3.518 -14.486 1.00 87.75 177 GLN A C 1
ATOM 1346 O O . GLN A 1 177 ? 17.148 -3.627 -15.604 1.00 87.75 177 GLN A O 1
ATOM 1351 N N . ILE A 1 178 ? 16.735 -2.381 -13.783 1.00 88.06 178 ILE A N 1
ATOM 1352 C CA . ILE A 1 178 ? 17.435 -1.206 -14.319 1.00 88.06 178 ILE A CA 1
ATOM 1353 C C . ILE A 1 178 ? 18.959 -1.365 -14.291 1.00 88.06 178 ILE A C 1
ATOM 1355 O O . ILE A 1 178 ? 19.629 -0.900 -15.212 1.00 88.06 178 ILE A O 1
ATOM 1359 N N . ILE A 1 179 ? 19.510 -2.030 -13.271 1.00 87.06 179 ILE A N 1
ATOM 1360 C CA . ILE A 1 179 ? 20.951 -2.305 -13.181 1.00 87.06 179 ILE A CA 1
ATOM 1361 C C . ILE A 1 179 ? 21.368 -3.296 -14.267 1.00 87.06 179 ILE A C 1
ATOM 1363 O O . ILE A 1 179 ? 22.344 -3.030 -14.970 1.00 87.06 179 ILE A O 1
ATOM 1367 N N . ASP A 1 180 ? 20.599 -4.371 -14.455 1.00 86.38 180 ASP A N 1
ATOM 1368 C CA . ASP A 1 180 ? 20.849 -5.374 -15.496 1.00 86.38 180 ASP A CA 1
ATOM 1369 C C . ASP A 1 180 ? 20.847 -4.722 -16.889 1.00 86.38 180 ASP A C 1
ATOM 1371 O O . ASP A 1 180 ? 21.698 -5.020 -17.726 1.00 86.38 180 ASP A O 1
ATOM 1375 N N . TYR A 1 181 ? 19.939 -3.765 -17.112 1.00 87.12 181 TYR A N 1
ATOM 1376 C CA . TYR A 1 181 ? 19.829 -3.039 -18.376 1.00 87.12 181 TYR A CA 1
ATOM 1377 C C . TYR A 1 181 ? 20.966 -2.030 -18.620 1.00 87.12 181 TYR A C 1
ATOM 1379 O O . TYR A 1 181 ? 21.384 -1.865 -19.764 1.00 87.12 181 TYR A O 1
ATOM 1387 N N . LEU A 1 182 ? 21.469 -1.337 -17.588 1.00 87.31 182 LEU A N 1
ATOM 1388 C CA . LEU A 1 182 ? 22.480 -0.280 -17.771 1.00 87.31 182 LEU A CA 1
ATOM 1389 C C . LEU A 1 182 ? 23.929 -0.738 -17.609 1.00 87.31 182 LEU A C 1
ATOM 1391 O O . LEU A 1 182 ? 24.802 -0.204 -18.290 1.00 87.31 182 LEU A O 1
ATOM 1395 N N . PHE A 1 183 ? 24.207 -1.673 -16.700 1.00 83.88 183 PHE A N 1
ATOM 1396 C CA . PHE A 1 183 ? 25.578 -2.022 -16.322 1.00 83.88 183 PHE A CA 1
ATOM 1397 C C . PHE A 1 183 ? 26.034 -3.395 -16.829 1.00 83.88 183 PHE A C 1
ATOM 1399 O O . PHE A 1 183 ? 27.236 -3.631 -16.854 1.00 83.88 183 PHE A O 1
ATOM 1406 N N . THR A 1 184 ? 25.135 -4.278 -17.291 1.00 79.44 184 THR A N 1
ATOM 1407 C CA . THR A 1 184 ? 25.473 -5.640 -17.781 1.00 79.44 184 THR A CA 1
ATOM 1408 C C . THR A 1 184 ? 26.361 -6.445 -16.807 1.00 79.44 184 THR A C 1
ATOM 1410 O O . THR A 1 184 ? 27.112 -7.325 -17.219 1.00 79.44 184 THR A O 1
ATOM 1413 N N . ILE A 1 185 ? 26.330 -6.126 -15.507 1.00 74.25 185 ILE A N 1
ATOM 1414 C CA . ILE A 1 185 ? 27.067 -6.862 -14.472 1.00 74.25 185 ILE A CA 1
ATOM 1415 C C . ILE A 1 185 ? 26.118 -7.906 -13.889 1.00 74.25 185 ILE A C 1
ATOM 1417 O O . ILE A 1 185 ? 25.091 -7.534 -13.327 1.00 74.25 185 ILE A O 1
ATOM 1421 N N . ASP A 1 186 ? 26.489 -9.187 -13.954 1.00 71.94 186 ASP A N 1
ATOM 1422 C CA . ASP A 1 186 ? 25.791 -10.294 -13.283 1.00 71.94 186 ASP A CA 1
ATOM 1423 C C . ASP A 1 186 ? 25.959 -10.212 -11.751 1.00 71.94 186 ASP A C 1
ATOM 1425 O O . ASP A 1 186 ? 26.651 -11.018 -11.120 1.00 71.94 186 ASP A O 1
ATOM 1429 N N . LEU A 1 187 ? 25.358 -9.206 -11.109 1.00 73.75 187 LEU A N 1
ATOM 1430 C CA . LEU A 1 187 ? 25.278 -9.178 -9.653 1.00 73.75 187 LEU A CA 1
ATOM 1431 C C . LEU A 1 187 ? 24.211 -10.161 -9.178 1.00 73.75 187 LEU A C 1
ATOM 1433 O O . LEU A 1 187 ? 23.060 -10.135 -9.607 1.00 73.75 187 LEU A O 1
ATOM 1437 N N . SER A 1 188 ? 24.588 -11.016 -8.225 1.00 82.44 188 SER A N 1
ATOM 1438 C CA . SER A 1 188 ? 23.639 -11.923 -7.586 1.00 82.44 188 SER A CA 1
ATOM 1439 C C . SER A 1 188 ? 22.486 -11.127 -6.973 1.00 82.44 188 SER A C 1
ATOM 1441 O O . SER A 1 188 ? 22.700 -10.230 -6.151 1.00 82.44 188 SER A O 1
ATOM 1443 N N . ARG A 1 189 ? 21.251 -11.485 -7.343 1.00 77.69 189 ARG A N 1
ATOM 1444 C CA . ARG A 1 189 ? 20.017 -10.831 -6.882 1.00 77.69 189 ARG A CA 1
ATOM 1445 C C . ARG A 1 189 ? 19.981 -10.696 -5.355 1.00 77.69 189 ARG A C 1
ATOM 1447 O O . ARG A 1 189 ? 19.578 -9.663 -4.834 1.00 77.69 189 ARG A O 1
ATOM 1454 N N . LEU A 1 190 ? 20.475 -11.708 -4.638 1.00 79.56 190 LEU A N 1
ATOM 1455 C CA . LEU A 1 190 ? 20.545 -11.739 -3.172 1.00 79.56 190 LEU A CA 1
ATOM 1456 C C . LEU A 1 190 ? 21.464 -10.641 -2.607 1.00 79.56 190 LEU A C 1
ATOM 1458 O O . LEU A 1 190 ? 21.122 -9.995 -1.616 1.00 79.56 190 LEU A O 1
ATOM 1462 N N . THR A 1 191 ? 22.588 -10.371 -3.272 1.00 84.00 191 THR A N 1
ATOM 1463 C CA . THR A 1 191 ? 23.499 -9.276 -2.913 1.00 84.00 191 THR A CA 1
ATOM 1464 C C . THR A 1 191 ? 22.825 -7.918 -3.098 1.00 84.00 191 THR A C 1
ATOM 1466 O O . THR A 1 191 ? 22.969 -7.044 -2.247 1.00 84.00 191 THR A O 1
ATOM 1469 N N . LEU A 1 192 ? 22.034 -7.752 -4.161 1.00 85.56 192 LEU A N 1
ATOM 1470 C CA . LEU A 1 192 ? 21.291 -6.521 -4.438 1.00 85.56 192 LEU A CA 1
ATOM 1471 C C . LEU A 1 192 ? 20.190 -6.276 -3.390 1.00 85.56 192 LEU A C 1
ATOM 1473 O O . LEU A 1 192 ? 20.076 -5.160 -2.879 1.00 85.56 192 LEU A O 1
ATOM 1477 N N . PHE A 1 193 ? 19.455 -7.319 -2.982 1.00 87.88 193 PHE A N 1
ATOM 1478 C CA . PHE A 1 193 ? 18.521 -7.249 -1.849 1.00 87.88 193 PHE A CA 1
ATOM 1479 C C . PHE A 1 193 ? 19.222 -6.705 -0.590 1.00 87.88 193 PHE A C 1
ATOM 1481 O O . PHE A 1 193 ? 18.801 -5.687 -0.031 1.00 87.88 193 PHE A O 1
ATOM 1488 N N . PHE A 1 194 ? 20.330 -7.327 -0.171 1.00 88.75 194 PHE A N 1
ATOM 1489 C CA . PHE A 1 194 ? 21.039 -6.917 1.046 1.00 88.75 194 PHE A CA 1
ATO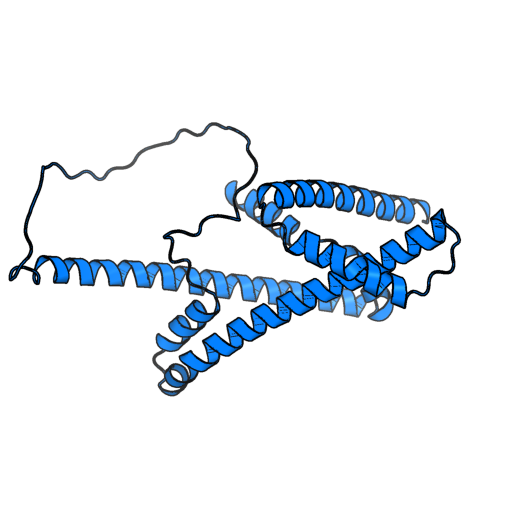M 1490 C C . PHE A 1 194 ? 21.683 -5.525 0.929 1.00 88.75 194 PHE A C 1
ATOM 1492 O O . PHE A 1 194 ? 21.738 -4.801 1.919 1.00 88.75 194 PHE A O 1
ATOM 1499 N N . ALA A 1 195 ? 22.115 -5.115 -0.268 1.00 88.69 195 ALA A N 1
ATOM 1500 C CA . ALA A 1 195 ? 22.720 -3.805 -0.511 1.00 88.69 195 ALA A CA 1
ATOM 1501 C C . ALA A 1 195 ? 21.708 -2.643 -0.473 1.00 88.69 195 ALA A C 1
ATOM 1503 O O . ALA A 1 195 ? 22.026 -1.570 0.038 1.00 88.69 195 ALA A O 1
ATOM 1504 N N . ILE A 1 196 ? 20.480 -2.840 -0.971 1.00 88.25 196 ILE A N 1
ATOM 1505 C CA . ILE A 1 196 ? 19.432 -1.798 -0.986 1.00 88.25 196 ILE A CA 1
ATOM 1506 C C . ILE A 1 196 ? 18.755 -1.645 0.383 1.00 88.25 196 ILE A C 1
ATOM 1508 O O . ILE A 1 196 ? 18.290 -0.561 0.735 1.00 88.25 196 ILE A O 1
ATOM 1512 N N . LEU A 1 197 ? 18.721 -2.709 1.184 1.00 88.69 197 LEU A N 1
ATOM 1513 C CA . LEU A 1 197 ? 18.093 -2.727 2.506 1.00 88.69 197 LEU A CA 1
ATOM 1514 C C . LEU A 1 197 ? 18.591 -1.627 3.474 1.00 88.69 197 LEU A C 1
ATOM 1516 O O . LEU A 1 197 ? 17.742 -0.909 4.009 1.00 88.69 197 LEU A O 1
ATOM 1520 N N . PRO A 1 198 ? 19.906 -1.409 3.693 1.00 87.19 198 PRO A N 1
ATOM 1521 C CA . PRO A 1 198 ? 20.385 -0.340 4.573 1.00 87.19 198 PRO A CA 1
ATOM 1522 C C . PRO A 1 198 ? 20.044 1.055 4.039 1.00 87.19 198 PRO A C 1
ATOM 1524 O O . PRO A 1 198 ? 19.736 1.947 4.826 1.00 87.19 198 PRO A O 1
ATOM 1527 N N . PHE A 1 199 ? 20.023 1.243 2.717 1.00 88.25 199 PHE A N 1
ATOM 1528 C CA . PHE A 1 199 ? 19.602 2.498 2.094 1.00 88.25 199 PHE A CA 1
ATOM 1529 C C . PHE A 1 199 ? 18.101 2.760 2.301 1.00 88.25 199 PHE A C 1
ATOM 1531 O O . PHE A 1 199 ? 17.699 3.877 2.621 1.00 88.25 199 PHE A O 1
ATOM 1538 N N . PHE A 1 200 ? 17.269 1.721 2.209 1.00 84.69 200 PHE A N 1
ATOM 1539 C CA . PHE A 1 200 ? 15.833 1.820 2.468 1.00 84.69 200 PHE A CA 1
ATOM 1540 C C . PHE A 1 200 ? 15.530 2.115 3.946 1.00 84.69 200 PHE A C 1
ATOM 1542 O O . PHE A 1 200 ? 14.679 2.952 4.244 1.00 84.69 200 PHE A O 1
ATOM 1549 N N . ILE A 1 201 ? 16.268 1.496 4.877 1.00 86.75 201 ILE A N 1
ATOM 1550 C CA . ILE A 1 201 ? 16.183 1.802 6.316 1.00 86.75 201 ILE A CA 1
ATOM 1551 C C . ILE A 1 201 ? 16.624 3.245 6.592 1.00 86.75 201 ILE A C 1
ATOM 1553 O O . ILE A 1 201 ? 15.971 3.949 7.365 1.00 86.75 201 ILE A O 1
ATOM 1557 N N . LEU A 1 202 ? 17.691 3.712 5.936 1.00 85.81 202 LEU A N 1
ATOM 1558 C CA . LEU A 1 202 ? 18.159 5.093 6.049 1.00 85.81 202 LEU A CA 1
ATOM 1559 C C . LEU A 1 202 ? 17.071 6.082 5.603 1.00 85.81 202 LEU A C 1
ATOM 1561 O O . LEU A 1 202 ? 16.779 7.031 6.327 1.00 85.81 202 LEU A O 1
ATOM 1565 N N . ILE A 1 203 ? 16.419 5.823 4.463 1.00 81.25 203 ILE A N 1
ATOM 1566 C CA . ILE A 1 203 ? 15.300 6.635 3.958 1.00 81.25 203 ILE A CA 1
ATOM 1567 C C . ILE A 1 203 ? 14.107 6.594 4.919 1.00 81.25 203 ILE A C 1
ATOM 1569 O O . ILE A 1 203 ? 13.532 7.638 5.216 1.00 81.25 203 ILE A O 1
ATOM 1573 N N . ALA A 1 204 ? 13.758 5.420 5.452 1.00 76.31 204 ALA A N 1
ATOM 1574 C CA . ALA A 1 204 ? 12.663 5.269 6.412 1.00 76.31 204 ALA A CA 1
ATOM 1575 C C . ALA A 1 204 ? 12.932 5.980 7.754 1.00 76.31 204 ALA A C 1
ATOM 1577 O O . ALA A 1 204 ? 11.996 6.311 8.479 1.00 76.31 204 ALA A O 1
ATOM 1578 N N . THR A 1 205 ? 14.201 6.242 8.078 1.00 78.31 205 THR A N 1
ATOM 1579 C CA . THR A 1 205 ? 14.611 6.967 9.292 1.00 78.31 205 THR A CA 1
ATOM 1580 C C . THR A 1 205 ? 14.510 8.490 9.123 1.00 78.31 205 THR A C 1
ATOM 1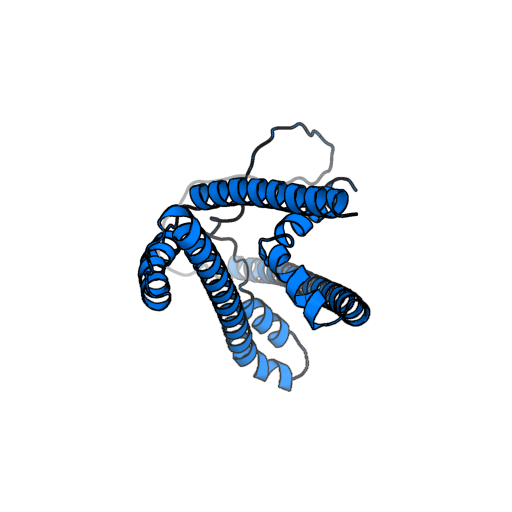582 O O . THR A 1 205 ? 14.531 9.229 10.112 1.00 78.31 205 THR A O 1
ATOM 1585 N N . VAL A 1 206 ? 14.359 8.997 7.892 1.00 76.62 206 VAL A N 1
ATOM 1586 C CA . VAL A 1 206 ? 14.215 10.436 7.632 1.00 76.62 206 VAL A CA 1
ATOM 1587 C C . VAL A 1 206 ? 12.897 10.941 8.221 1.00 76.62 206 VAL A C 1
ATOM 1589 O O . VAL A 1 206 ? 11.826 10.808 7.638 1.00 76.62 206 VAL A O 1
ATOM 1592 N N . ARG A 1 207 ? 12.988 11.600 9.379 1.00 74.88 207 ARG A N 1
ATOM 1593 C CA . ARG A 1 207 ? 11.843 12.164 10.118 1.00 74.88 207 ARG A CA 1
ATOM 1594 C C . ARG A 1 207 ? 11.374 13.529 9.591 1.00 74.88 207 ARG A C 1
ATOM 1596 O O . ARG A 1 207 ? 10.575 14.208 10.230 1.00 74.88 207 ARG A O 1
ATOM 1603 N N . SER A 1 208 ? 11.893 13.976 8.449 1.00 80.94 208 SER A N 1
ATOM 1604 C CA . SER A 1 208 ? 11.512 15.267 7.876 1.00 80.94 208 SER A CA 1
ATOM 1605 C C . SER A 1 208 ? 10.257 15.125 7.022 1.00 80.94 208 SER A C 1
ATOM 1607 O O . SER A 1 208 ? 10.295 14.741 5.853 1.00 80.94 208 SER A O 1
ATOM 1609 N N . LEU A 1 209 ? 9.134 15.490 7.625 1.00 73.31 209 LEU A N 1
ATOM 1610 C CA . LEU A 1 209 ? 7.793 15.453 7.040 1.00 73.31 209 LEU A CA 1
ATOM 1611 C C . LEU A 1 209 ? 7.662 16.335 5.789 1.00 73.31 209 LEU A C 1
ATOM 1613 O O . LEU A 1 209 ? 6.892 16.045 4.876 1.00 73.31 209 LEU A O 1
ATOM 1617 N N . VAL A 1 210 ? 8.481 17.388 5.705 1.00 83.06 210 VAL A N 1
ATOM 1618 C CA . VAL A 1 210 ? 8.564 18.252 4.523 1.00 83.06 210 VAL A CA 1
ATOM 1619 C C . VAL A 1 210 ? 9.201 17.505 3.351 1.00 83.06 210 VAL A C 1
ATOM 1621 O O . VAL A 1 210 ? 8.683 17.557 2.238 1.00 83.06 210 VAL A O 1
ATOM 1624 N N . ILE A 1 211 ? 10.288 16.766 3.590 1.00 81.56 211 ILE A N 1
ATOM 1625 C CA . ILE A 1 211 ? 10.991 16.007 2.543 1.00 81.56 211 ILE A CA 1
ATOM 1626 C C . ILE A 1 211 ? 10.095 14.886 2.017 1.00 81.56 211 ILE A C 1
ATOM 1628 O O . ILE A 1 211 ?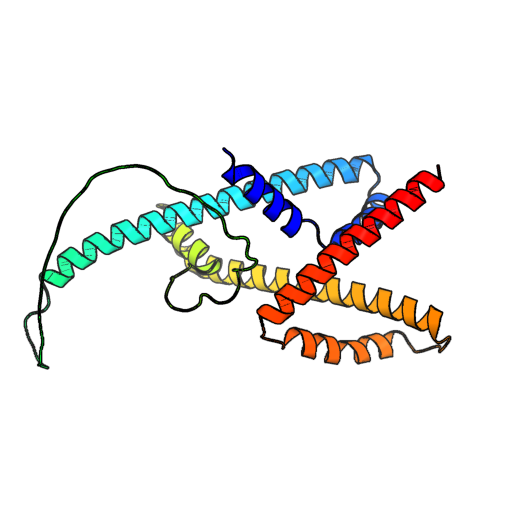 9.988 14.707 0.804 1.00 81.56 211 ILE A O 1
ATOM 1632 N N . LEU A 1 212 ? 9.383 14.196 2.911 1.00 78.25 212 LEU A N 1
ATOM 1633 C CA . LEU A 1 212 ? 8.434 13.153 2.531 1.00 78.25 212 LEU A CA 1
ATOM 1634 C C . LEU A 1 212 ? 7.297 13.706 1.657 1.00 78.25 212 LEU A C 1
ATOM 1636 O O . LEU A 1 212 ? 6.921 13.084 0.664 1.00 78.25 212 LEU A O 1
ATOM 1640 N N . SER A 1 213 ? 6.810 14.915 1.960 1.00 78.62 213 SER A N 1
ATOM 1641 C CA . SER A 1 213 ? 5.811 15.599 1.131 1.00 78.62 213 SER A CA 1
ATOM 1642 C C . SER A 1 213 ? 6.333 15.923 -0.273 1.00 78.62 213 SER A C 1
ATOM 1644 O O . SER A 1 213 ? 5.595 15.760 -1.246 1.00 78.62 213 SER A O 1
ATOM 1646 N N . TRP A 1 214 ? 7.581 16.382 -0.403 1.00 83.81 214 TRP A N 1
ATOM 1647 C CA . TRP A 1 214 ? 8.194 16.656 -1.709 1.00 83.81 214 TRP A CA 1
ATOM 1648 C C . TRP A 1 214 ? 8.418 15.373 -2.518 1.00 83.81 214 TRP A C 1
ATOM 1650 O O . TRP A 1 214 ? 8.055 15.323 -3.695 1.00 83.81 214 TRP A O 1
ATOM 1660 N N . ILE A 1 215 ? 8.925 14.312 -1.882 1.00 82.62 215 ILE A N 1
ATOM 1661 C CA . ILE A 1 215 ? 9.081 12.987 -2.503 1.00 82.62 215 ILE A CA 1
ATOM 1662 C C . ILE A 1 215 ? 7.728 12.440 -2.969 1.00 82.62 215 ILE A C 1
ATOM 1664 O O . ILE A 1 215 ? 7.607 11.957 -4.093 1.00 82.62 215 ILE A O 1
ATOM 1668 N N . GLY A 1 216 ? 6.686 12.568 -2.142 1.00 80.88 216 GLY A N 1
ATOM 1669 C CA . GLY A 1 216 ? 5.340 12.117 -2.475 1.00 80.88 216 GLY A CA 1
ATOM 1670 C C . GLY A 1 216 ? 4.741 12.913 -3.631 1.00 80.88 216 GLY A C 1
ATOM 1671 O O . GLY A 1 216 ? 4.075 12.352 -4.500 1.00 80.88 216 GLY A O 1
ATOM 1672 N N . PHE A 1 217 ? 4.999 14.220 -3.697 1.00 83.38 217 PHE A N 1
ATOM 1673 C CA . PHE A 1 217 ? 4.584 15.040 -4.831 1.00 83.38 217 PHE A CA 1
ATOM 1674 C C . PHE A 1 217 ? 5.239 14.574 -6.138 1.00 83.38 217 PHE A C 1
ATOM 1676 O O . PHE A 1 217 ? 4.530 14.335 -7.117 1.00 83.38 217 PHE A O 1
ATOM 1683 N N . PHE A 1 218 ? 6.557 14.365 -6.133 1.00 88.88 218 PHE A N 1
ATOM 1684 C CA . PHE A 1 218 ? 7.289 13.852 -7.292 1.00 88.88 218 PHE A CA 1
ATOM 1685 C C . PHE A 1 218 ? 6.824 12.443 -7.693 1.00 88.88 218 PHE A C 1
ATOM 1687 O O . PHE A 1 218 ? 6.578 12.181 -8.870 1.00 88.88 218 PHE A O 1
ATOM 1694 N N . GLY A 1 219 ? 6.594 11.565 -6.713 1.00 84.75 219 GLY A N 1
ATOM 1695 C CA . GLY A 1 219 ? 6.050 10.225 -6.932 1.00 84.75 219 GLY A CA 1
ATOM 1696 C C . GLY A 1 219 ? 4.680 10.242 -7.613 1.00 84.75 219 GLY A C 1
ATOM 1697 O O . GLY A 1 219 ? 4.440 9.469 -8.534 1.00 84.75 219 GLY A O 1
ATOM 1698 N N . ASN A 1 220 ? 3.796 11.170 -7.238 1.00 83.75 220 ASN A N 1
ATOM 1699 C CA . ASN A 1 220 ? 2.498 11.315 -7.901 1.00 83.75 220 ASN A CA 1
ATOM 1700 C C . ASN A 1 220 ? 2.634 11.739 -9.373 1.00 83.75 220 ASN A C 1
ATOM 1702 O O . ASN A 1 220 ? 1.890 11.242 -10.216 1.00 83.75 220 ASN A O 1
ATOM 1706 N N . ILE A 1 221 ? 3.578 12.633 -9.692 1.00 89.62 221 ILE A N 1
ATOM 1707 C CA . ILE A 1 221 ? 3.864 13.025 -11.082 1.00 89.62 221 ILE A CA 1
ATOM 1708 C C . ILE A 1 221 ? 4.378 11.818 -11.875 1.00 89.62 221 ILE A C 1
ATOM 1710 O O . ILE A 1 221 ? 3.870 11.537 -12.958 1.00 89.62 221 ILE A O 1
ATOM 1714 N N . LEU A 1 222 ? 5.327 11.065 -11.311 1.00 88.62 222 LEU A N 1
ATOM 1715 C CA . LEU A 1 222 ? 5.856 9.836 -11.908 1.00 88.62 222 LEU A CA 1
ATOM 1716 C C . LEU A 1 222 ? 4.762 8.800 -12.188 1.00 88.62 222 LEU A C 1
ATOM 1718 O O . LEU A 1 222 ? 4.735 8.232 -13.276 1.00 88.62 222 LEU A O 1
ATOM 1722 N N . VAL A 1 223 ? 3.839 8.576 -11.246 1.00 85.56 223 VAL A N 1
ATOM 1723 C CA . VAL A 1 223 ? 2.715 7.643 -11.436 1.00 85.56 223 VAL A CA 1
ATOM 1724 C C . VAL A 1 223 ? 1.814 8.093 -12.587 1.00 85.56 223 VAL A C 1
ATOM 1726 O O . VAL A 1 223 ? 1.434 7.264 -13.410 1.00 85.56 223 VAL A O 1
ATOM 1729 N N . ILE A 1 224 ? 1.507 9.391 -12.700 1.00 87.81 224 ILE A N 1
ATOM 1730 C CA . ILE A 1 224 ? 0.703 9.923 -13.815 1.00 87.81 224 ILE A CA 1
ATOM 1731 C C . ILE A 1 224 ? 1.412 9.697 -15.155 1.00 87.81 224 ILE A C 1
ATOM 1733 O O . ILE A 1 224 ? 0.783 9.232 -16.105 1.00 87.81 224 ILE A O 1
ATOM 1737 N N . ILE A 1 225 ? 2.716 9.981 -15.229 1.00 91.50 225 ILE A N 1
ATOM 1738 C CA . ILE A 1 225 ? 3.517 9.767 -16.444 1.00 91.50 225 ILE A CA 1
ATOM 1739 C C . ILE A 1 225 ? 3.542 8.281 -16.816 1.00 91.50 225 ILE A C 1
ATOM 1741 O O . ILE A 1 225 ? 3.293 7.931 -17.966 1.00 91.50 225 ILE A O 1
ATOM 1745 N N . ALA A 1 226 ? 3.785 7.395 -15.850 1.00 89.31 226 ALA A N 1
ATOM 1746 C CA . ALA A 1 226 ? 3.812 5.956 -16.079 1.00 89.31 226 ALA A CA 1
ATOM 1747 C C . ALA A 1 226 ? 2.453 5.420 -16.560 1.00 89.31 226 ALA A C 1
ATOM 1749 O O . ALA A 1 226 ? 2.407 4.644 -17.514 1.00 89.31 226 ALA A O 1
ATOM 1750 N N . LEU A 1 227 ? 1.341 5.873 -15.968 1.00 88.31 227 LEU A N 1
ATOM 1751 C CA . LEU A 1 227 ? -0.004 5.525 -16.439 1.00 88.31 227 LEU A CA 1
ATOM 1752 C C . LEU A 1 227 ? -0.259 6.036 -17.861 1.00 88.31 227 LEU A C 1
ATOM 1754 O O . LEU A 1 227 ? -0.809 5.298 -18.676 1.00 88.31 227 LEU A O 1
ATOM 1758 N N . ALA A 1 228 ? 0.172 7.258 -18.185 1.00 91.56 228 ALA A N 1
ATOM 1759 C CA . ALA A 1 228 ? 0.051 7.801 -19.534 1.00 91.56 228 ALA A CA 1
ATOM 1760 C C . ALA A 1 228 ? 0.832 6.960 -20.556 1.00 91.56 228 ALA A C 1
ATOM 1762 O O . ALA A 1 228 ? 0.279 6.612 -21.595 1.00 91.56 228 ALA A O 1
ATOM 1763 N N . ILE A 1 229 ? 2.074 6.567 -20.245 1.00 92.75 229 ILE A N 1
ATOM 1764 C CA . ILE A 1 229 ? 2.887 5.696 -21.109 1.00 92.75 229 ILE A CA 1
ATOM 1765 C C . ILE A 1 229 ? 2.190 4.350 -21.327 1.00 92.75 229 ILE A C 1
ATOM 1767 O O . ILE A 1 229 ? 2.064 3.913 -22.469 1.00 92.75 229 ILE A O 1
ATOM 1771 N N . VAL A 1 230 ? 1.701 3.709 -20.260 1.00 90.25 230 VAL A N 1
ATOM 1772 C CA . VAL A 1 230 ? 0.985 2.426 -20.361 1.00 90.25 230 VAL A CA 1
ATOM 1773 C C . VAL A 1 230 ? -0.249 2.554 -21.255 1.00 90.25 230 VAL A C 1
ATOM 1775 O O . VAL A 1 230 ? -0.456 1.710 -22.123 1.00 90.25 230 VAL A O 1
ATOM 1778 N N . ILE A 1 231 ? -1.044 3.615 -21.088 1.00 91.06 231 ILE A N 1
ATOM 1779 C CA . ILE A 1 231 ? -2.238 3.862 -21.907 1.00 91.06 231 ILE A CA 1
ATOM 1780 C C . ILE A 1 231 ? -1.857 4.104 -23.371 1.00 91.06 231 ILE A C 1
ATOM 1782 O O . ILE A 1 231 ? -2.448 3.490 -24.253 1.00 91.06 231 ILE A O 1
ATOM 1786 N N . ILE A 1 232 ? -0.854 4.945 -23.643 1.00 95.12 232 ILE A N 1
ATOM 1787 C CA . ILE A 1 232 ? -0.389 5.236 -25.008 1.00 95.12 232 ILE A CA 1
ATOM 1788 C C . ILE A 1 232 ? 0.094 3.959 -25.695 1.00 95.12 232 ILE A C 1
ATOM 1790 O O . ILE A 1 232 ? -0.319 3.673 -26.815 1.00 95.12 232 ILE A O 1
ATOM 1794 N N . VAL A 1 233 ? 0.927 3.165 -25.017 1.00 94.12 233 VAL A N 1
ATOM 1795 C CA . VAL A 1 233 ? 1.408 1.881 -25.544 1.00 94.12 233 VAL A CA 1
ATOM 1796 C C . VAL A 1 233 ? 0.243 0.922 -25.769 1.00 94.12 233 VAL A C 1
ATOM 1798 O O . VAL A 1 233 ? 0.210 0.247 -26.792 1.00 94.12 233 VAL A O 1
ATOM 1801 N N . SER A 1 234 ? -0.729 0.873 -24.857 1.00 89.50 234 SER A N 1
ATOM 1802 C CA . SER A 1 234 ? -1.914 0.027 -25.010 1.00 89.50 234 SER A CA 1
ATOM 1803 C C . SER A 1 234 ? -2.767 0.425 -26.214 1.00 89.50 234 SER A C 1
ATOM 1805 O O . SER A 1 234 ? -3.275 -0.463 -26.888 1.00 89.50 234 SER A O 1
ATOM 1807 N N . ILE A 1 235 ? -2.931 1.724 -26.481 1.00 93.31 235 ILE A N 1
ATOM 1808 C CA . ILE A 1 235 ? -3.678 2.226 -27.644 1.00 93.31 235 ILE A CA 1
ATOM 1809 C C . ILE A 1 235 ? -2.899 1.949 -28.931 1.00 93.31 235 ILE A C 1
ATOM 1811 O O . ILE A 1 235 ? -3.480 1.479 -29.894 1.00 93.31 235 ILE A O 1
ATOM 1815 N N . ALA A 1 236 ? -1.584 2.190 -28.946 1.00 93.56 236 ALA A N 1
ATOM 1816 C CA . ALA A 1 236 ? -0.740 1.964 -30.121 1.00 93.56 236 ALA A CA 1
ATOM 1817 C C . ALA A 1 236 ? -0.573 0.477 -30.487 1.00 93.56 236 ALA A C 1
ATOM 1819 O O . ALA A 1 236 ? -0.141 0.155 -31.591 1.00 93.56 236 ALA A O 1
ATOM 1820 N N . ARG A 1 237 ? -0.848 -0.433 -29.545 1.00 88.88 237 ARG A N 1
ATOM 1821 C CA . ARG A 1 237 ? -0.837 -1.887 -29.761 1.00 88.88 237 ARG A CA 1
ATOM 1822 C C . ARG A 1 237 ? -2.174 -2.437 -30.274 1.00 88.88 237 ARG A C 1
ATOM 1824 O O . ARG A 1 237 ? -2.223 -3.639 -30.533 1.00 88.88 237 ARG A O 1
ATOM 1831 N N . PHE A 1 238 ? -3.211 -1.607 -30.380 1.00 76.19 238 PHE A N 1
ATOM 1832 C CA . PHE A 1 238 ? -4.541 -1.960 -30.883 1.00 76.19 238 PHE A CA 1
ATOM 1833 C C . PHE A 1 238 ? -4.723 -1.445 -32.314 1.00 76.19 238 PHE A C 1
ATOM 1835 O O . PHE A 1 238 ? -5.350 -2.174 -33.112 1.00 76.19 238 PHE A O 1
#

pLDDT: mean 71.19, std 24.43, range [17.47, 95.12]

InterPro domains:
  IPR013057 Amino acid transporter, transmembrane domain [PF01490] (6-65)
  IPR013057 Amino acid transporter, transmembrane domain [PF01490] (117-234)

Sequence (238 aa):
MIRSSYALFNLIKAMCGVGVFALPVAFKQSGLWMGVVLSLALGVVHAHSMIKLVKCSQHLSKKKQCSGDSNTFTITTIAESTSSEKTRHLVSDSPTRNSESRDCRSGTATGKEEAAEENRVALNYGNMAEEAFATRKTQWLRKVAKPTKFAVNLCVIGLQLGMCSAFYIFVVDHVSQIIDYLFTIDLSRLTLFFAILPFFILIATVRSLVILSWIGFFGNILVIIALAIVIIVSIARF

Organism: NCBI:txid53326

Secondary structure (DSSP, 8-state):
-HHHHHHHHHHHHHH-SGGGGGHHHHHHHH-HHHHHHHHHHHHHHHHHHHHHHHHHHHHHHHHHHHHHHHHHHHHTTS--S-------------------------------SS---SS-----HHHHHHHHHHTSS-HHHHHHHHHHHHHHHHHHHHHHHHHHHHHHHHHHHHHHHHHHHHH-----HHHHHHHHHHHHHHHHH---HHHHHHHHHHHHHHHHHHHHHHHHHHHHT-